Protein AF-A0A957ZYU8-F1 (afdb_monomer)

Solvent-accessible surface area (backbone atoms only — not comparable to full-atom values): 9506 Å² total; per-residue (Å²): 124,65,29,38,37,41,36,37,40,47,82,53,32,32,37,23,37,31,31,29,75,91,75,72,38,79,76,33,68,28,69,35,76,49,78,70,46,58,93,45,97,47,41,31,29,32,58,65,62,59,56,49,55,34,43,54,52,19,44,53,59,26,44,70,78,51,70,60,90,30,54,78,48,76,49,80,46,48,48,65,40,13,41,30,41,16,28,89,84,70,43,74,76,52,61,24,40,30,42,83,13,41,78,13,44,67,41,26,53,52,47,36,74,74,63,33,58,70,57,43,25,73,74,50,76,45,75,74,45,38,16,25,40,70,26,41,52,56,36,35,58,77,76,39,44,74,61,56,73,56,39,65,44,77,44,42,63,48,32,50,56,46,23,75,76,67,77,46,87,66,81,54,74,71,58,71,54,84

Sequence (178 aa):
MTLLLGIDLGTSSVKSVLFDPHQAKIVATAAQEYPIDKPLPDRAEQDPESWWQATVETVRRVIATADRSRVAAISFSGQMHGTLLLDSQGQPLHPAIIWADQRSAETCQTLIETVGAERYAAITGTLPAAGFMGATLVWLAHHQPDLLDRTHKVIFPKDYLRLRLTGHIATDVSDAAG

Structure (mmCIF, N/CA/C/O backbone):
data_AF-A0A957ZYU8-F1
#
_entry.id   AF-A0A957ZYU8-F1
#
loop_
_atom_site.group_PDB
_atom_site.id
_atom_site.type_symbol
_atom_site.label_atom_id
_atom_site.label_alt_id
_atom_site.label_comp_id
_atom_site.label_asym_id
_atom_site.label_entity_id
_atom_site.label_seq_id
_atom_site.pdbx_PDB_ins_code
_atom_site.Cartn_x
_atom_site.Cartn_y
_atom_site.Cartn_z
_atom_site.occupancy
_atom_site.B_iso_or_equiv
_atom_site.auth_seq_id
_atom_site.auth_comp_id
_atom_site.auth_asym_id
_atom_site.auth_atom_id
_atom_site.pdbx_PDB_model_num
ATOM 1 N N . MET A 1 1 ? 17.424 -12.793 -23.185 1.00 79.75 1 MET A N 1
ATOM 2 C CA . MET A 1 1 ? 17.771 -12.961 -21.754 1.00 79.75 1 MET A CA 1
ATOM 3 C C . MET A 1 1 ? 16.704 -12.288 -20.912 1.00 79.75 1 MET A C 1
ATOM 5 O O . MET A 1 1 ? 16.323 -11.175 -21.248 1.00 79.75 1 MET A O 1
ATOM 9 N N . THR A 1 2 ? 16.198 -12.951 -19.882 1.00 95.56 2 THR A N 1
ATOM 10 C CA . THR A 1 2 ? 15.020 -12.521 -19.110 1.00 95.56 2 THR A CA 1
ATOM 11 C C . THR A 1 2 ? 15.319 -11.351 -18.169 1.00 95.56 2 THR A C 1
ATOM 13 O O . THR A 1 2 ? 16.435 -11.246 -17.672 1.00 95.56 2 THR A O 1
ATOM 16 N N . LEU A 1 3 ? 14.337 -10.479 -17.930 1.00 98.25 3 LEU A N 1
ATOM 17 C CA . LEU A 1 3 ? 14.375 -9.380 -16.962 1.00 98.25 3 LEU A CA 1
ATOM 18 C C . LEU A 1 3 ? 13.171 -9.461 -16.013 1.00 98.25 3 LEU A C 1
ATOM 20 O O . LEU A 1 3 ? 12.100 -9.932 -16.400 1.00 98.25 3 LEU A O 1
ATOM 24 N N . LEU A 1 4 ? 13.345 -8.976 -14.786 1.00 98.50 4 LEU A N 1
ATOM 25 C CA . LEU A 1 4 ? 12.311 -8.896 -13.752 1.00 98.50 4 LEU A CA 1
ATOM 26 C C . LEU A 1 4 ? 12.086 -7.431 -13.367 1.00 98.50 4 LEU A C 1
ATOM 28 O O . LEU A 1 4 ? 13.055 -6.693 -13.185 1.00 98.50 4 LEU A O 1
ATOM 32 N N . LEU A 1 5 ? 10.827 -7.017 -13.240 1.00 98.50 5 LEU A N 1
ATOM 33 C CA . LEU A 1 5 ? 10.452 -5.684 -12.770 1.00 98.50 5 LEU A CA 1
ATOM 34 C C . LEU A 1 5 ? 9.994 -5.762 -11.309 1.00 98.50 5 LEU A C 1
ATOM 36 O O . LEU A 1 5 ? 9.040 -6.468 -10.997 1.00 98.50 5 LEU A O 1
ATOM 40 N N . GLY A 1 6 ? 10.659 -5.037 -10.417 1.00 98.44 6 GLY A N 1
ATOM 41 C CA . GLY A 1 6 ? 10.209 -4.820 -9.042 1.00 98.44 6 GLY A CA 1
ATOM 42 C C . GLY A 1 6 ? 9.641 -3.416 -8.879 1.00 98.44 6 GLY A C 1
ATOM 43 O O . GLY A 1 6 ? 10.242 -2.462 -9.375 1.00 98.44 6 GLY A O 1
ATOM 44 N N . ILE A 1 7 ? 8.512 -3.289 -8.189 1.00 98.69 7 ILE A N 1
ATOM 45 C CA . ILE A 1 7 ? 7.877 -2.012 -7.841 1.00 98.69 7 ILE A CA 1
ATOM 46 C C . ILE A 1 7 ? 7.763 -1.948 -6.316 1.00 98.69 7 ILE A C 1
ATOM 48 O O . ILE A 1 7 ? 7.196 -2.853 -5.716 1.00 98.69 7 ILE A O 1
ATOM 52 N N . ASP A 1 8 ? 8.297 -0.901 -5.695 1.00 98.38 8 ASP A N 1
ATOM 53 C CA . ASP A 1 8 ? 8.225 -0.650 -4.253 1.00 98.38 8 ASP A CA 1
ATOM 54 C C . ASP A 1 8 ? 7.419 0.624 -3.984 1.00 98.38 8 ASP A C 1
ATOM 56 O O . ASP A 1 8 ? 7.917 1.729 -4.221 1.00 98.38 8 ASP A O 1
ATOM 60 N N . LEU A 1 9 ? 6.174 0.472 -3.524 1.00 98.31 9 LEU A N 1
ATOM 61 C CA . LEU A 1 9 ? 5.277 1.574 -3.168 1.00 98.31 9 LEU A CA 1
ATOM 62 C C . LEU A 1 9 ? 5.572 2.063 -1.744 1.00 98.31 9 LEU A C 1
ATOM 64 O O . LEU A 1 9 ? 4.919 1.650 -0.789 1.00 98.31 9 LEU A O 1
ATOM 68 N N . GLY A 1 10 ? 6.558 2.940 -1.586 1.00 97.56 10 GLY A N 1
ATOM 69 C CA . GLY A 1 10 ? 6.883 3.537 -0.292 1.00 97.56 10 GLY A CA 1
ATOM 70 C C . GLY A 1 10 ? 5.856 4.573 0.176 1.00 97.56 10 GLY A C 1
ATOM 71 O O . GLY A 1 10 ? 4.926 4.941 -0.538 1.00 97.56 10 GLY A O 1
ATOM 72 N N . THR A 1 11 ? 6.046 5.109 1.380 1.00 97.25 11 THR A N 1
ATOM 73 C CA . THR A 1 11 ? 5.126 6.121 1.926 1.00 97.25 11 THR A CA 1
ATOM 74 C C . THR A 1 11 ? 5.282 7.489 1.246 1.00 97.25 11 THR A C 1
ATOM 76 O O . THR A 1 11 ? 4.295 8.186 1.087 1.00 97.25 11 THR A O 1
ATOM 79 N N . SER A 1 12 ? 6.476 7.892 0.793 1.00 96.31 12 SER A N 1
ATOM 80 C 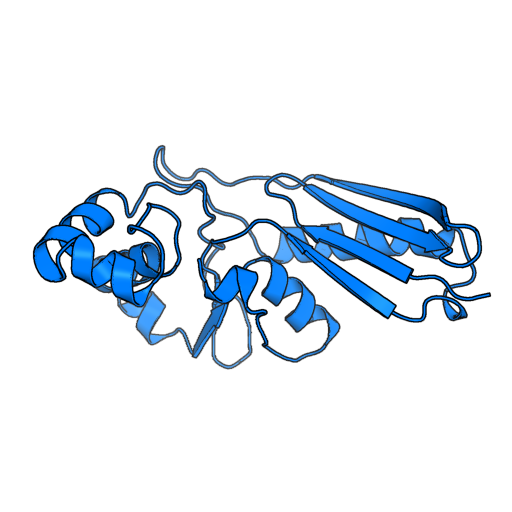CA . SER A 1 12 ? 6.702 9.199 0.129 1.00 96.31 12 SER A CA 1
ATOM 81 C C . SER A 1 12 ? 7.104 9.109 -1.346 1.00 96.31 12 SER A C 1
ATOM 83 O O . SER A 1 12 ? 7.218 10.124 -2.029 1.00 96.31 12 SER A O 1
ATOM 85 N N . SER A 1 13 ? 7.386 7.905 -1.839 1.00 97.88 13 SER A N 1
ATOM 86 C CA . SER A 1 13 ? 7.807 7.677 -3.220 1.00 97.88 13 SER A CA 1
ATOM 87 C C . SER A 1 13 ? 7.598 6.231 -3.631 1.00 97.88 13 SER A C 1
ATOM 89 O O . SER A 1 13 ? 7.685 5.321 -2.803 1.00 97.88 13 SER A O 1
ATOM 91 N N . VAL A 1 14 ? 7.411 6.025 -4.932 1.00 98.62 14 VAL A N 1
ATOM 92 C CA . VAL A 1 14 ? 7.481 4.704 -5.558 1.00 98.62 14 VAL A CA 1
ATOM 93 C C . VAL A 1 14 ? 8.820 4.549 -6.255 1.00 98.62 14 VAL A C 1
ATOM 95 O O . VAL A 1 14 ? 9.332 5.490 -6.870 1.00 98.62 14 VAL A O 1
ATOM 98 N N . LYS A 1 15 ? 9.390 3.349 -6.172 1.00 98.75 15 LYS A N 1
ATOM 99 C CA . LYS A 1 15 ? 10.626 2.986 -6.865 1.00 98.75 15 LYS A CA 1
ATOM 100 C C . LYS A 1 15 ? 10.365 1.798 -7.777 1.00 98.75 15 LYS A C 1
ATOM 102 O O . LYS A 1 15 ? 9.767 0.816 -7.354 1.00 98.75 15 LYS A O 1
ATOM 107 N N . SER A 1 16 ? 10.857 1.871 -9.006 1.00 98.75 16 SER A N 1
ATOM 108 C CA . SER A 1 16 ? 10.856 0.757 -9.954 1.00 98.75 16 SER A CA 1
ATOM 109 C C . SER A 1 16 ? 12.287 0.298 -10.216 1.00 98.75 16 SER A C 1
ATOM 111 O O . SER A 1 16 ? 13.185 1.125 -10.396 1.00 98.75 16 SER A O 1
ATOM 113 N N . VAL A 1 17 ? 12.503 -1.014 -10.259 1.00 98.56 17 VAL A N 1
ATOM 114 C CA . VAL A 1 17 ? 13.803 -1.649 -10.509 1.00 98.56 17 VAL A CA 1
ATOM 115 C C . VAL A 1 17 ? 13.658 -2.672 -11.623 1.00 98.56 17 VAL A C 1
ATOM 117 O O . VAL A 1 17 ? 12.836 -3.579 -11.532 1.00 98.56 17 VAL A O 1
ATOM 120 N N . LEU A 1 18 ? 14.494 -2.559 -12.651 1.00 98.50 18 LEU A N 1
ATOM 121 C CA . LEU A 1 18 ? 14.645 -3.582 -13.678 1.00 98.50 18 LEU A CA 1
ATOM 122 C C . LEU A 1 18 ? 15.894 -4.411 -13.374 1.00 98.50 18 LEU A C 1
ATOM 124 O O . LEU A 1 18 ? 16.999 -3.870 -13.309 1.00 98.50 18 LEU A O 1
ATOM 128 N N . PHE A 1 19 ? 15.726 -5.715 -13.183 1.00 98.44 19 PHE A N 1
ATOM 129 C CA . PHE A 1 19 ? 16.770 -6.625 -12.718 1.00 98.44 19 PHE A CA 1
ATOM 130 C C . PHE A 1 19 ? 17.025 -7.755 -13.722 1.00 98.44 19 PHE A C 1
ATOM 132 O O . PHE A 1 19 ? 1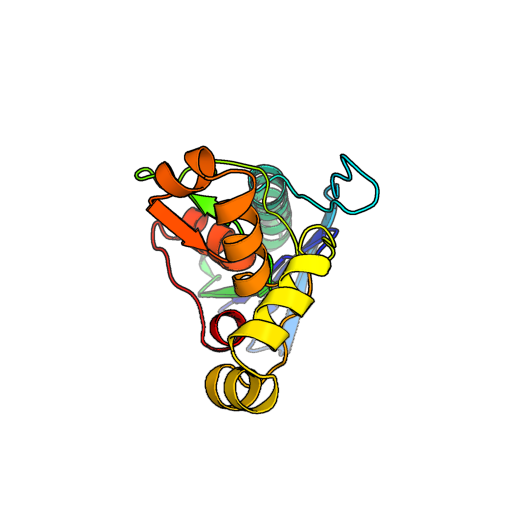6.085 -8.357 -14.242 1.00 98.44 19 PHE A O 1
ATOM 139 N N . ASP A 1 20 ? 18.297 -8.051 -13.987 1.00 97.69 20 ASP A N 1
ATOM 140 C CA . ASP A 1 20 ? 18.743 -9.218 -14.751 1.00 97.69 20 ASP A CA 1
ATOM 141 C C . ASP A 1 20 ? 19.152 -10.333 -13.769 1.00 97.69 20 ASP A C 1
ATOM 143 O O . ASP A 1 20 ? 20.204 -10.222 -13.128 1.00 97.69 20 ASP A O 1
ATOM 147 N N . PRO A 1 21 ? 18.355 -11.411 -13.640 1.00 97.25 21 PRO A N 1
ATOM 148 C CA . PRO A 1 21 ? 18.640 -12.490 -12.701 1.00 97.25 21 PRO A CA 1
ATOM 149 C C . PRO A 1 21 ? 19.790 -13.397 -13.143 1.00 97.25 21 PRO A C 1
ATOM 151 O O . PRO A 1 21 ? 20.394 -14.049 -12.297 1.00 97.25 21 PRO A O 1
ATOM 154 N N . HIS A 1 22 ? 20.130 -13.442 -14.434 1.00 96.31 22 HIS A N 1
ATOM 155 C CA . HIS A 1 22 ? 21.237 -14.269 -14.920 1.00 96.31 22 HIS A CA 1
ATOM 156 C C . HIS A 1 22 ? 22.589 -13.631 -14.607 1.00 96.31 22 HIS A C 1
ATOM 158 O O . HIS A 1 22 ? 23.561 -14.332 -14.342 1.00 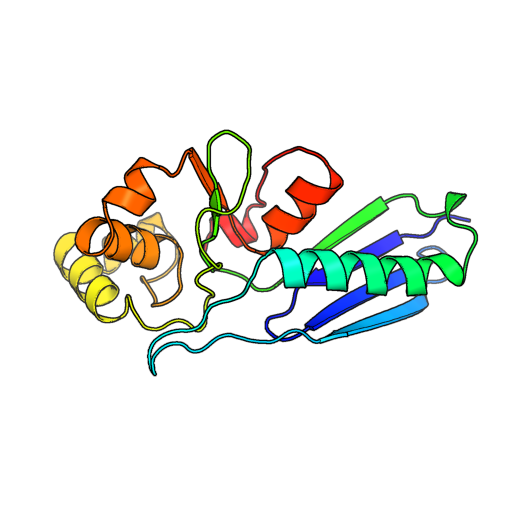96.31 22 HIS A O 1
ATOM 164 N N . GLN A 1 23 ? 22.640 -12.299 -14.634 1.00 96.25 23 GLN A N 1
ATOM 165 C CA . GLN A 1 23 ? 23.829 -11.517 -14.287 1.00 96.25 23 GLN A CA 1
ATOM 166 C C . GLN A 1 23 ? 23.821 -11.025 -12.834 1.00 96.25 23 GLN A C 1
ATOM 168 O O . GLN A 1 23 ? 24.775 -10.373 -12.417 1.00 96.25 23 GLN A O 1
ATOM 173 N N . ALA A 1 24 ? 22.743 -11.291 -12.088 1.00 96.25 24 ALA A N 1
ATOM 174 C CA . ALA A 1 24 ? 22.493 -10.759 -10.750 1.00 96.25 24 ALA A CA 1
ATOM 175 C C . ALA A 1 24 ? 22.696 -9.231 -10.666 1.00 96.25 24 ALA A C 1
ATOM 177 O O . ALA A 1 24 ? 23.332 -8.717 -9.745 1.00 96.25 24 ALA A O 1
ATOM 178 N N . LYS A 1 25 ? 22.182 -8.492 -11.657 1.00 97.12 25 LYS A N 1
ATOM 179 C CA . LYS A 1 25 ? 22.490 -7.069 -11.844 1.00 97.12 25 LYS A CA 1
ATOM 180 C C . LYS A 1 25 ? 21.238 -6.212 -11.983 1.00 97.12 25 LYS A C 1
ATOM 182 O O . LYS A 1 25 ? 20.314 -6.539 -12.721 1.00 97.12 25 LYS A O 1
ATOM 187 N N . ILE A 1 26 ? 21.265 -5.042 -11.349 1.00 98.06 26 ILE A N 1
ATOM 188 C CA . ILE A 1 26 ? 20.306 -3.965 -11.608 1.00 98.06 26 ILE A CA 1
ATOM 189 C C . ILE A 1 26 ? 20.630 -3.322 -12.963 1.00 98.06 26 ILE A C 1
ATOM 191 O O . ILE A 1 26 ? 21.718 -2.778 -13.166 1.00 98.06 26 ILE A O 1
ATOM 195 N N . VAL A 1 27 ? 19.681 -3.400 -13.893 1.00 97.81 27 VAL A N 1
ATOM 196 C CA . VAL A 1 27 ? 19.769 -2.798 -15.229 1.00 97.81 27 VAL A CA 1
ATOM 197 C C . VAL A 1 27 ? 19.420 -1.315 -15.168 1.00 97.81 27 VAL A C 1
ATOM 199 O O . VAL A 1 27 ? 20.133 -0.500 -15.746 1.00 97.81 27 VAL A O 1
ATOM 202 N N . ALA A 1 28 ? 18.344 -0.971 -14.460 1.00 98.44 28 ALA A N 1
ATOM 203 C CA . ALA A 1 28 ? 17.893 0.403 -14.290 1.00 98.44 28 ALA A CA 1
ATOM 204 C C . ALA A 1 28 ? 17.057 0.562 -13.021 1.00 98.44 28 ALA A C 1
ATOM 206 O O . ALA A 1 28 ? 16.406 -0.383 -12.566 1.00 98.44 28 ALA A O 1
ATOM 207 N N . THR A 1 29 ? 17.042 1.781 -12.488 1.00 98.69 29 THR A N 1
ATOM 208 C CA . THR A 1 29 ? 16.158 2.195 -11.400 1.00 98.69 29 THR A CA 1
ATOM 209 C C . THR A 1 29 ? 15.500 3.526 -11.734 1.00 98.69 29 THR A C 1
ATOM 211 O O . THR A 1 29 ? 16.040 4.356 -12.470 1.00 98.69 29 THR A O 1
ATOM 214 N N . ALA A 1 30 ? 14.310 3.734 -11.191 1.00 98.81 30 ALA A N 1
ATOM 215 C CA . ALA A 1 30 ? 13.624 5.012 -11.221 1.00 98.81 30 ALA A CA 1
ATOM 216 C C . ALA A 1 30 ? 12.866 5.203 -9.913 1.00 98.81 30 ALA A C 1
ATOM 218 O O . ALA A 1 30 ? 12.391 4.234 -9.328 1.00 98.81 30 ALA A O 1
ATOM 219 N N . ALA A 1 31 ? 12.738 6.452 -9.486 1.00 98.69 31 ALA A N 1
ATOM 220 C CA . ALA A 1 31 ? 11.930 6.842 -8.344 1.00 98.69 31 ALA A CA 1
ATOM 221 C C . ALA A 1 31 ? 11.113 8.079 -8.709 1.00 98.69 31 ALA A C 1
ATOM 223 O O . ALA A 1 31 ? 11.565 8.884 -9.535 1.00 98.69 31 ALA A O 1
ATOM 224 N N . GLN A 1 32 ? 9.935 8.190 -8.107 1.00 98.69 32 GLN A N 1
ATOM 225 C CA . GLN A 1 32 ? 9.065 9.353 -8.205 1.00 98.69 32 GLN A CA 1
ATOM 226 C C . GLN A 1 32 ? 8.399 9.586 -6.851 1.00 98.69 32 GLN A C 1
ATOM 228 O O . GLN A 1 32 ? 7.835 8.660 -6.265 1.00 98.69 32 GLN A O 1
ATOM 233 N N . GLU A 1 33 ? 8.502 10.816 -6.356 1.00 98.38 33 GLU A N 1
ATOM 234 C CA . GLU A 1 33 ? 7.886 11.248 -5.103 1.00 98.38 33 GLU A CA 1
ATOM 235 C C . GLU A 1 33 ? 6.423 11.649 -5.314 1.00 98.38 33 GLU A C 1
ATOM 237 O O . GLU A 1 33 ? 6.030 12.080 -6.404 1.00 98.38 33 GLU A O 1
ATOM 242 N N . TYR A 1 34 ? 5.639 11.519 -4.248 1.00 97.31 34 TYR A N 1
ATOM 243 C CA . TYR A 1 34 ? 4.259 11.989 -4.145 1.00 97.31 34 TYR A CA 1
ATOM 244 C C . TYR A 1 34 ? 3.970 12.473 -2.718 1.00 97.31 34 TYR A C 1
ATOM 246 O O . TYR A 1 34 ? 4.631 12.036 -1.769 1.00 97.31 34 TYR A O 1
ATOM 254 N N . PRO A 1 35 ? 3.004 13.390 -2.547 1.00 96.00 35 PRO A N 1
ATOM 255 C CA . PRO A 1 35 ? 2.718 13.969 -1.244 1.00 96.00 35 PRO A CA 1
ATOM 256 C C . PRO A 1 35 ? 2.061 12.970 -0.278 1.00 96.00 35 PRO A C 1
ATOM 258 O O . PRO A 1 35 ? 1.515 11.931 -0.658 1.00 96.00 35 PRO A O 1
ATOM 261 N N . ILE A 1 36 ? 2.124 13.323 1.005 1.00 97.81 36 ILE A N 1
ATOM 262 C CA . ILE A 1 36 ? 1.248 12.791 2.049 1.00 97.81 36 ILE A CA 1
ATOM 263 C C . ILE A 1 36 ? 0.381 13.960 2.490 1.00 97.81 36 ILE A C 1
ATOM 265 O O . ILE A 1 36 ? 0.905 14.960 2.995 1.00 97.81 36 ILE A O 1
ATOM 269 N N . ASP A 1 37 ? -0.923 13.824 2.315 1.00 97.88 37 ASP A N 1
ATOM 270 C CA . ASP A 1 37 ? -1.886 14.832 2.715 1.00 97.88 37 ASP A CA 1
ATOM 271 C C . ASP A 1 37 ? -2.132 14.731 4.220 1.00 97.88 37 ASP A C 1
ATOM 273 O O . 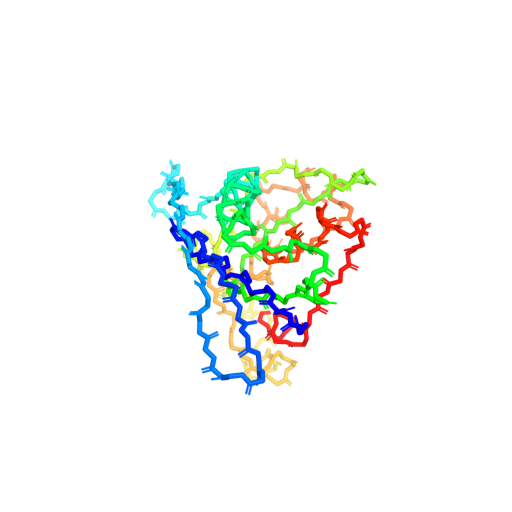ASP A 1 37 ? -2.357 13.654 4.777 1.00 97.88 37 ASP A O 1
ATOM 277 N N . LYS A 1 38 ? -2.063 15.876 4.900 1.00 97.31 38 LYS A N 1
ATOM 278 C CA . LYS A 1 38 ? -2.272 15.988 6.349 1.00 97.31 38 LYS A CA 1
ATOM 279 C C . LYS A 1 38 ? -3.385 16.992 6.633 1.00 97.31 38 LYS A C 1
ATOM 281 O O . LYS A 1 38 ? -3.093 18.120 7.032 1.00 97.31 38 LYS A O 1
ATOM 286 N N . PRO A 1 39 ? -4.655 16.630 6.377 1.00 96.50 39 PRO A N 1
ATOM 287 C CA . PRO A 1 39 ? -5.770 17.565 6.519 1.00 96.50 39 PRO A CA 1
ATOM 288 C C . PRO A 1 39 ? -5.968 18.046 7.965 1.00 96.50 39 PRO A C 1
ATOM 290 O O . PRO A 1 39 ? -6.444 19.159 8.175 1.00 96.50 39 PRO A O 1
ATOM 293 N N . LEU A 1 40 ? -5.575 17.242 8.960 1.00 97.12 40 LEU A N 1
ATOM 294 C CA . LEU A 1 40 ? -5.508 17.607 10.380 1.00 97.12 40 LEU A CA 1
ATOM 295 C C . LEU A 1 40 ? -4.245 16.982 11.015 1.00 97.12 40 LEU A C 1
ATOM 297 O O . LEU A 1 40 ? -3.646 16.093 10.406 1.00 97.12 40 LEU A O 1
ATOM 301 N N . PRO A 1 41 ? -3.828 17.408 12.227 1.00 96.62 41 PRO A N 1
ATOM 302 C CA . PRO A 1 41 ? -2.593 16.928 12.860 1.00 96.62 41 PRO A CA 1
ATOM 303 C C . PRO A 1 41 ? -2.501 15.409 13.065 1.00 96.62 41 PRO A C 1
ATOM 305 O O . PRO A 1 41 ? -1.403 14.860 13.040 1.00 96.62 41 PRO A O 1
ATOM 308 N N . ASP A 1 42 ? -3.637 14.737 13.262 1.00 97.38 42 ASP A N 1
ATOM 309 C CA . ASP A 1 42 ? -3.754 13.288 13.459 1.00 97.38 42 ASP A CA 1
ATOM 310 C C . ASP A 1 42 ? -4.019 12.521 12.151 1.00 97.38 42 ASP A C 1
ATOM 312 O O . ASP A 1 42 ? -4.209 11.307 12.185 1.00 97.38 42 ASP A O 1
ATOM 316 N N . ARG A 1 43 ? -4.045 13.206 10.999 1.00 98.00 43 ARG A N 1
ATOM 317 C CA . ARG A 1 43 ? -4.432 12.626 9.708 1.00 98.00 43 ARG A CA 1
ATOM 318 C C . ARG A 1 43 ? -3.230 12.487 8.791 1.00 98.00 43 ARG A C 1
ATOM 320 O O . ARG A 1 43 ? -2.459 13.430 8.616 1.00 98.00 43 ARG A O 1
ATOM 327 N N . ALA A 1 44 ? -3.113 11.326 8.168 1.00 98.38 44 ALA A N 1
ATOM 328 C CA . ALA A 1 44 ? -2.166 11.056 7.104 1.00 98.38 44 ALA A CA 1
ATOM 329 C C . ALA A 1 44 ? -2.885 10.268 6.008 1.00 98.38 44 ALA A C 1
ATOM 331 O O . ALA A 1 44 ? -3.294 9.122 6.202 1.00 98.38 44 ALA A O 1
ATOM 332 N N . GLU A 1 45 ? -3.046 10.902 4.855 1.00 98.44 45 GLU A N 1
ATOM 333 C CA . GLU A 1 45 ? -3.793 10.366 3.726 1.00 98.44 45 GLU A CA 1
ATOM 334 C C . GLU A 1 45 ? -2.974 10.456 2.442 1.00 98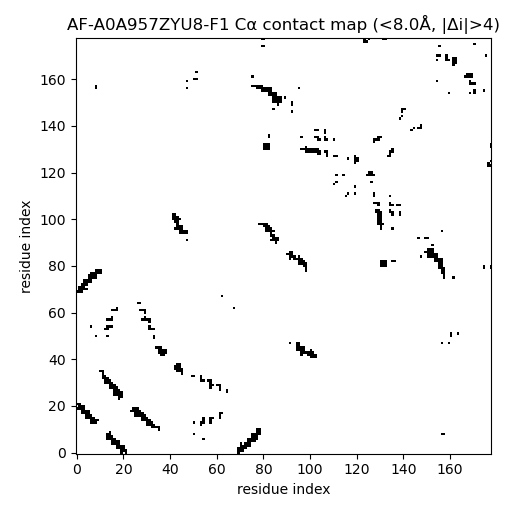.44 45 GLU A C 1
ATOM 336 O O . GLU A 1 45 ? -2.043 11.257 2.331 1.00 98.44 45 GLU A O 1
ATOM 341 N N . GLN A 1 46 ? -3.300 9.615 1.467 1.00 98.25 46 GLN A N 1
ATOM 342 C CA . GLN A 1 46 ? -2.701 9.677 0.138 1.00 98.25 46 GLN A CA 1
ATOM 343 C C . GLN A 1 46 ? -3.741 9.417 -0.938 1.00 98.25 46 GLN A C 1
ATOM 345 O O . GLN A 1 46 ? -4.562 8.508 -0.817 1.00 98.25 46 GLN A O 1
ATOM 350 N N . ASP A 1 47 ? -3.665 10.180 -2.021 1.00 98.06 47 ASP A N 1
ATOM 351 C CA . ASP A 1 47 ? -4.431 9.910 -3.228 1.00 98.06 47 ASP A CA 1
ATOM 352 C C . ASP A 1 47 ? -3.888 8.655 -3.950 1.00 98.06 47 ASP A C 1
ATOM 354 O O . ASP A 1 47 ? -2.737 8.653 -4.407 1.00 98.06 47 ASP A O 1
ATOM 358 N N . PRO A 1 48 ? -4.699 7.592 -4.117 1.00 97.94 48 PRO A N 1
ATOM 359 C CA . PRO A 1 48 ? -4.274 6.398 -4.837 1.00 97.94 48 PRO A CA 1
ATOM 360 C C . PRO A 1 48 ? -3.909 6.658 -6.301 1.00 97.94 48 PRO A C 1
ATOM 362 O O . PRO A 1 48 ? -3.089 5.931 -6.871 1.00 97.94 48 PRO A O 1
ATOM 365 N N . GLU A 1 49 ? -4.485 7.677 -6.943 1.00 97.88 49 GLU A N 1
ATOM 366 C CA . GLU A 1 49 ? -4.130 8.012 -8.324 1.00 97.88 49 GLU A CA 1
ATOM 367 C C . GLU A 1 49 ? -2.703 8.562 -8.424 1.00 97.88 49 GLU A C 1
ATOM 369 O O . GLU A 1 49 ? -1.984 8.221 -9.365 1.00 97.88 49 GLU A O 1
ATOM 374 N N . SER A 1 50 ? -2.238 9.300 -7.414 1.00 98.31 50 SER A N 1
ATOM 375 C CA . SER A 1 50 ? -0.842 9.744 -7.323 1.00 98.31 50 SER A CA 1
ATOM 376 C C . SER A 1 50 ? 0.137 8.562 -7.294 1.00 98.31 50 SER A C 1
ATOM 378 O O . SER A 1 50 ? 1.150 8.580 -8.000 1.00 98.31 50 SER A O 1
ATOM 380 N N . TRP A 1 51 ? -0.190 7.484 -6.570 1.00 98.31 51 TRP A N 1
ATOM 381 C CA . TRP A 1 51 ? 0.597 6.244 -6.593 1.00 98.31 51 TRP A CA 1
ATOM 382 C C . TRP A 1 51 ? 0.644 5.617 -7.984 1.00 98.31 51 TRP A C 1
ATOM 384 O O . TRP A 1 51 ? 1.704 5.184 -8.447 1.00 98.31 51 TRP A O 1
ATOM 394 N N . TRP A 1 52 ? -0.505 5.559 -8.660 1.00 98.31 52 TRP A N 1
ATOM 395 C CA . TRP A 1 52 ? -0.606 4.967 -9.987 1.00 98.31 52 TRP A CA 1
ATOM 396 C C . TRP A 1 52 ? 0.212 5.738 -11.021 1.00 98.31 52 TRP A C 1
ATOM 398 O O . TRP A 1 52 ? 1.025 5.139 -11.728 1.00 98.31 52 TRP A O 1
ATOM 408 N N . GLN A 1 53 ? 0.043 7.058 -11.087 1.00 98.50 53 GLN A N 1
ATOM 409 C CA . GLN A 1 53 ? 0.751 7.899 -12.052 1.00 98.50 53 GLN A CA 1
ATOM 410 C C . GLN A 1 53 ? 2.268 7.830 -11.848 1.00 98.50 53 GLN A C 1
ATOM 412 O O . GLN A 1 53 ? 3.007 7.584 -12.806 1.00 98.50 53 GLN A O 1
ATOM 417 N N . ALA A 1 54 ? 2.729 7.920 -10.598 1.00 98.62 54 ALA A N 1
ATOM 418 C CA . ALA A 1 54 ? 4.142 7.779 -10.259 1.00 98.62 54 ALA A CA 1
ATOM 419 C C . ALA A 1 54 ? 4.689 6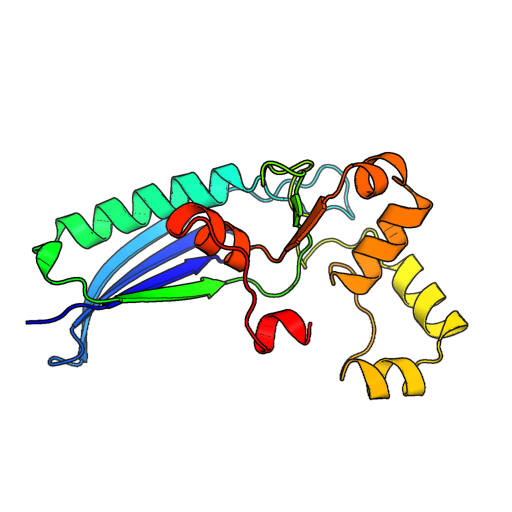.379 -10.613 1.00 98.62 54 ALA A C 1
ATOM 421 O O . ALA A 1 54 ? 5.814 6.234 -11.105 1.00 98.62 54 ALA A O 1
ATOM 422 N N . THR A 1 55 ? 3.885 5.328 -10.424 1.00 98.69 55 THR A N 1
ATOM 423 C CA . THR A 1 55 ? 4.257 3.958 -10.812 1.00 98.69 55 THR A CA 1
ATOM 424 C C . THR A 1 55 ? 4.408 3.853 -12.326 1.00 98.69 55 THR A C 1
ATOM 426 O O . THR A 1 55 ? 5.435 3.383 -12.811 1.00 98.69 55 THR A O 1
ATOM 429 N N . VAL A 1 56 ? 3.430 4.338 -13.094 1.00 98.50 56 VAL A N 1
ATOM 430 C CA . VAL A 1 56 ? 3.484 4.338 -14.564 1.00 98.50 56 VAL A CA 1
ATOM 431 C C . VAL A 1 56 ? 4.715 5.091 -15.067 1.00 98.50 56 VAL A C 1
ATOM 433 O O . VAL A 1 56 ? 5.398 4.607 -15.973 1.00 98.50 56 VAL A O 1
ATOM 436 N N . GLU A 1 57 ? 5.027 6.246 -14.483 1.00 98.62 57 GLU A N 1
ATOM 437 C CA . GLU A 1 57 ? 6.204 7.032 -14.848 1.00 98.62 57 GLU A CA 1
ATOM 438 C C . GLU A 1 57 ? 7.511 6.271 -14.586 1.00 98.62 57 GLU A C 1
ATOM 440 O O . GLU A 1 57 ? 8.339 6.114 -15.492 1.00 98.62 57 GLU A O 1
ATOM 445 N N . THR A 1 58 ? 7.698 5.761 -13.367 1.00 98.75 58 THR A N 1
ATOM 446 C CA . THR A 1 58 ? 8.932 5.054 -12.994 1.00 98.75 58 THR A CA 1
ATOM 447 C C . THR A 1 58 ? 9.109 3.761 -13.785 1.00 98.75 58 THR A C 1
ATOM 449 O O . THR A 1 58 ? 10.216 3.483 -14.252 1.00 98.75 58 THR A O 1
ATOM 452 N N . VAL A 1 59 ? 8.027 3.015 -14.029 1.00 98.50 59 VAL A N 1
ATOM 453 C CA . VAL A 1 59 ? 8.044 1.814 -14.873 1.00 98.50 59 VAL A CA 1
ATOM 454 C C . VAL A 1 59 ? 8.437 2.168 -16.305 1.00 98.50 59 VAL A C 1
ATOM 456 O O . VAL A 1 59 ? 9.338 1.537 -16.854 1.00 98.50 59 VAL A O 1
ATOM 459 N N . ARG A 1 60 ? 7.833 3.204 -16.908 1.00 98.19 60 ARG A N 1
ATOM 460 C CA . ARG A 1 60 ? 8.185 3.659 -18.268 1.00 98.19 60 ARG A CA 1
ATOM 461 C C . ARG A 1 60 ? 9.662 4.022 -18.385 1.00 98.19 60 ARG A C 1
ATOM 463 O O . ARG A 1 60 ? 10.299 3.639 -19.364 1.00 98.19 60 ARG A O 1
ATOM 470 N N . ARG A 1 61 ? 10.213 4.714 -17.384 1.00 98.62 61 ARG A N 1
ATOM 471 C CA . ARG A 1 61 ? 11.633 5.089 -17.346 1.00 98.62 61 ARG A CA 1
ATOM 472 C C . ARG A 1 61 ? 12.556 3.874 -17.330 1.00 98.62 61 ARG A C 1
ATOM 474 O O . ARG A 1 61 ? 13.510 3.854 -18.100 1.00 98.62 61 ARG A O 1
ATOM 481 N N . VAL A 1 62 ? 12.284 2.863 -16.500 1.00 98.44 62 VAL A N 1
ATOM 482 C CA . VAL A 1 62 ? 13.169 1.685 -16.422 1.00 98.44 62 VAL A CA 1
ATOM 483 C C . VAL A 1 62 ? 13.025 0.762 -17.627 1.00 98.44 62 VAL A C 1
ATOM 485 O O . VAL A 1 62 ? 14.028 0.265 -18.123 1.00 98.44 62 VAL A O 1
ATOM 488 N N . ILE A 1 63 ? 11.817 0.552 -18.160 1.00 97.06 63 ILE A N 1
ATOM 489 C CA . ILE A 1 63 ? 11.648 -0.337 -19.322 1.00 97.06 63 ILE A CA 1
ATOM 490 C C . ILE A 1 63 ? 12.177 0.287 -20.617 1.00 97.06 63 ILE A C 1
ATOM 492 O O . ILE A 1 63 ? 12.482 -0.449 -21.546 1.00 97.06 63 ILE A O 1
ATOM 496 N N . ALA A 1 64 ? 12.318 1.615 -20.691 1.00 97.38 64 ALA A N 1
ATOM 497 C CA . ALA A 1 64 ? 12.921 2.289 -21.842 1.00 97.38 64 ALA A CA 1
ATOM 498 C C . ALA A 1 64 ? 14.426 1.998 -21.989 1.00 97.38 64 ALA A C 1
ATOM 500 O O . ALA A 1 64 ? 14.986 2.215 -23.062 1.00 97.38 64 ALA A O 1
ATOM 501 N N . THR A 1 65 ? 15.090 1.488 -20.944 1.00 96.44 65 THR A N 1
ATOM 502 C CA . THR A 1 65 ? 16.527 1.167 -20.978 1.00 96.44 65 THR A CA 1
ATOM 503 C C . THR A 1 65 ? 16.825 -0.240 -21.506 1.00 96.44 65 THR A C 1
ATOM 505 O O . THR A 1 65 ? 17.987 -0.645 -21.538 1.00 96.44 65 THR A O 1
ATOM 5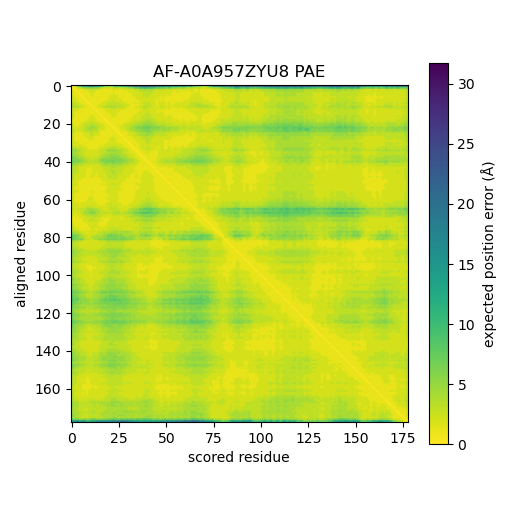08 N N . ALA A 1 66 ? 15.804 -1.026 -21.863 1.00 95.19 66 ALA A N 1
ATOM 509 C CA . ALA A 1 66 ? 15.952 -2.396 -22.341 1.00 95.19 66 ALA A CA 1
ATOM 510 C C . ALA A 1 66 ? 14.841 -2.775 -23.334 1.00 95.19 66 ALA A C 1
ATOM 512 O O . ALA A 1 66 ? 13.839 -2.084 -23.484 1.00 95.19 66 ALA A O 1
ATOM 513 N N . ASP A 1 67 ? 14.989 -3.916 -24.006 1.00 95.00 67 ASP A N 1
ATOM 514 C CA . ASP A 1 67 ? 13.878 -4.488 -24.764 1.00 95.00 67 ASP A CA 1
ATOM 515 C C . ASP A 1 67 ? 12.802 -5.012 -23.798 1.00 95.00 67 ASP A C 1
ATOM 517 O O . ASP A 1 67 ? 12.996 -6.022 -23.115 1.00 95.00 67 ASP A O 1
ATOM 521 N N . ARG A 1 68 ? 11.657 -4.321 -23.759 1.00 93.62 68 ARG A N 1
ATOM 522 C CA . ARG A 1 68 ? 10.498 -4.656 -22.916 1.00 93.62 68 ARG A CA 1
ATOM 523 C C . ARG A 1 68 ? 9.964 -6.076 -23.112 1.00 93.62 68 ARG A C 1
ATOM 525 O O . ARG A 1 68 ? 9.375 -6.608 -22.178 1.00 93.62 68 ARG A O 1
ATOM 532 N N . SER A 1 69 ? 10.182 -6.705 -24.273 1.00 95.56 69 SER A N 1
ATOM 533 C CA . SER A 1 69 ? 9.754 -8.094 -24.519 1.00 95.56 69 SER A CA 1
ATOM 534 C C . SER A 1 69 ? 10.465 -9.102 -23.607 1.00 95.56 69 SER A C 1
ATOM 536 O O . SER A 1 69 ? 10.008 -10.228 -23.428 1.00 95.56 69 SER A O 1
ATOM 538 N N . ARG A 1 70 ? 11.577 -8.682 -22.993 1.00 96.69 70 ARG A N 1
ATOM 539 C CA . ARG A 1 70 ? 12.372 -9.479 -22.059 1.00 96.69 70 ARG A CA 1
ATOM 540 C C . ARG A 1 70 ? 11.829 -9.464 -20.630 1.00 96.69 70 ARG A C 1
ATOM 542 O O . ARG A 1 70 ? 12.308 -10.262 -19.827 1.00 96.69 70 ARG A O 1
ATOM 549 N N . VAL A 1 71 ? 10.901 -8.565 -20.286 1.00 97.81 71 VAL A N 1
ATOM 550 C CA . VAL A 1 71 ? 10.322 -8.489 -18.935 1.00 97.81 71 VAL A CA 1
ATOM 551 C C . VAL A 1 71 ? 9.361 -9.659 -18.749 1.00 97.81 71 VAL A C 1
ATOM 553 O O . VAL A 1 71 ? 8.267 -9.655 -19.303 1.00 97.81 71 VAL A O 1
ATOM 556 N N . ALA A 1 72 ? 9.774 -10.670 -17.985 1.00 98.00 72 ALA A N 1
ATOM 557 C CA . ALA A 1 72 ? 8.981 -11.889 -17.804 1.00 98.00 72 ALA A CA 1
ATOM 558 C C . ALA A 1 72 ? 8.028 -11.832 -16.608 1.00 98.00 72 ALA A C 1
ATOM 560 O O . ALA A 1 72 ? 7.054 -12.578 -16.575 1.00 98.00 72 ALA A O 1
ATOM 561 N N . ALA A 1 73 ? 8.309 -10.985 -15.617 1.00 97.50 73 ALA A N 1
ATOM 562 C CA . ALA A 1 73 ? 7.478 -10.869 -14.427 1.00 97.50 73 ALA A CA 1
ATOM 563 C C . ALA A 1 73 ? 7.563 -9.474 -13.806 1.00 97.50 73 ALA A C 1
ATOM 565 O O . ALA A 1 73 ? 8.563 -8.764 -13.957 1.00 97.50 73 ALA A O 1
ATOM 566 N N . ILE A 1 74 ? 6.504 -9.135 -13.073 1.00 97.25 74 ILE A N 1
ATOM 567 C CA . ILE A 1 74 ? 6.395 -7.945 -12.235 1.00 97.25 74 ILE A CA 1
ATOM 568 C C . ILE A 1 74 ? 6.136 -8.421 -10.805 1.00 97.25 74 ILE A C 1
ATOM 570 O O . ILE A 1 74 ? 5.280 -9.280 -10.594 1.00 97.25 74 ILE A O 1
ATOM 574 N N . SER A 1 75 ? 6.866 -7.872 -9.840 1.00 96.88 75 SER A N 1
ATOM 575 C CA . SER A 1 75 ? 6.654 -8.099 -8.411 1.00 96.88 75 SER A CA 1
ATOM 576 C C . SER A 1 75 ? 6.449 -6.774 -7.685 1.00 96.88 75 SER A C 1
ATOM 578 O O . SER A 1 75 ? 6.912 -5.727 -8.145 1.00 96.88 75 SER A O 1
ATOM 580 N N . PHE A 1 76 ? 5.778 -6.837 -6.539 1.00 95.88 76 PHE A N 1
ATOM 581 C CA . PHE A 1 76 ? 5.434 -5.678 -5.728 1.00 95.88 76 PHE A CA 1
ATOM 582 C C . PHE A 1 76 ? 5.977 -5.818 -4.309 1.00 95.88 76 PHE A C 1
ATOM 584 O O . PHE A 1 76 ? 5.941 -6.891 -3.714 1.00 95.88 76 PHE A O 1
ATOM 591 N N . SER A 1 77 ? 6.419 -4.689 -3.782 1.00 96.62 77 SER A N 1
ATOM 592 C CA . SER A 1 77 ? 6.643 -4.374 -2.378 1.00 96.62 77 SER A CA 1
ATOM 593 C C . SER A 1 77 ? 5.900 -3.068 -2.100 1.00 96.62 77 SER A C 1
ATOM 595 O O . SER A 1 77 ? 5.582 -2.314 -3.026 1.00 96.62 77 SER A O 1
ATOM 597 N N . GLY A 1 78 ? 5.597 -2.780 -0.845 1.00 94.94 78 GLY A N 1
ATOM 598 C CA . GLY A 1 78 ? 5.034 -1.489 -0.501 1.00 94.94 78 GLY A CA 1
ATOM 599 C C . GLY A 1 78 ? 4.941 -1.267 0.991 1.00 94.94 78 GLY A C 1
ATOM 600 O O . GLY A 1 78 ? 5.238 -2.148 1.794 1.00 94.94 78 GLY A O 1
ATOM 601 N N . GLN A 1 79 ? 4.522 -0.059 1.341 1.00 94.25 79 GLN A N 1
ATOM 602 C CA . GLN A 1 79 ? 4.120 0.278 2.692 1.00 94.25 79 GLN A CA 1
ATOM 603 C C . GLN A 1 79 ? 3.032 -0.692 3.165 1.00 94.25 79 GLN A C 1
ATOM 605 O O . GLN A 1 79 ? 2.041 -0.908 2.464 1.00 94.25 79 GLN A O 1
ATOM 610 N N . MET A 1 80 ? 3.259 -1.267 4.344 1.00 90.38 80 MET A N 1
ATOM 611 C CA . MET A 1 80 ? 2.293 -2.118 5.029 1.00 90.38 80 MET A CA 1
ATOM 612 C C . MET A 1 80 ? 1.228 -1.266 5.718 1.00 90.38 80 MET A C 1
ATOM 614 O O . MET A 1 80 ? 1.450 -0.087 6.015 1.00 90.38 80 MET A O 1
ATOM 618 N N . HIS A 1 81 ? 0.095 -1.899 6.014 1.00 92.00 81 HIS A N 1
ATOM 619 C CA . HIS A 1 81 ? -1.100 -1.264 6.568 1.00 92.00 81 HIS A CA 1
ATOM 620 C C . HIS A 1 81 ? -1.648 -0.140 5.674 1.00 92.00 81 HIS A C 1
ATOM 622 O O . HIS A 1 81 ? -1.288 0.020 4.507 1.00 92.00 81 HIS A O 1
ATOM 628 N N . GLY A 1 82 ? -2.581 0.627 6.224 1.00 93.31 82 GLY A N 1
ATOM 629 C CA . GLY A 1 82 ? -3.385 1.572 5.477 1.00 93.31 82 GLY A CA 1
ATOM 630 C C . GLY A 1 82 ? -4.656 0.947 4.907 1.00 93.31 82 GLY A C 1
ATOM 631 O O . GLY A 1 82 ? -4.775 -0.262 4.714 1.00 93.31 82 GLY A O 1
ATOM 632 N N . THR A 1 83 ? -5.638 1.808 4.676 1.00 97.69 83 THR A N 1
ATOM 633 C CA . THR A 1 83 ? -7.010 1.439 4.342 1.00 97.69 83 THR A CA 1
ATOM 634 C C . THR A 1 83 ? -7.445 2.209 3.109 1.00 97.69 83 THR A C 1
ATOM 636 O O . THR A 1 83 ? -7.567 3.435 3.151 1.00 97.69 83 THR A O 1
ATOM 639 N N . LEU A 1 84 ? -7.708 1.488 2.020 1.00 98.38 84 LEU A N 1
ATOM 640 C CA . LEU A 1 84 ? -8.338 2.036 0.827 1.00 98.38 84 LEU A CA 1
ATOM 641 C C . LEU A 1 84 ? -9.722 1.417 0.633 1.00 98.38 84 LEU A C 1
ATOM 643 O O . LEU A 1 84 ? -9.862 0.200 0.510 1.00 98.38 84 LEU A O 1
ATOM 647 N N . LEU A 1 85 ? -10.736 2.278 0.588 1.00 98.56 85 LEU A N 1
ATOM 648 C CA . LEU A 1 85 ? -12.132 1.908 0.389 1.00 98.56 85 LEU A CA 1
ATOM 649 C C . LEU A 1 85 ? -12.484 2.022 -1.093 1.00 98.56 85 LEU A C 1
ATOM 651 O O . LEU A 1 85 ? -12.302 3.085 -1.693 1.00 98.56 85 LEU A O 1
ATOM 655 N N . LEU A 1 86 ? -12.997 0.941 -1.671 1.00 98.62 86 LEU A N 1
ATOM 656 C CA . LEU A 1 86 ? -13.404 0.877 -3.070 1.00 98.62 86 LEU A CA 1
ATOM 657 C C . LEU A 1 86 ? -14.908 0.670 -3.201 1.00 98.62 86 LEU A C 1
ATOM 659 O O . LEU A 1 86 ? -15.509 -0.097 -2.444 1.00 98.62 86 LEU A O 1
ATOM 663 N N . ASP A 1 87 ? -15.498 1.287 -4.218 1.00 98.06 87 ASP A N 1
ATOM 664 C CA . ASP A 1 87 ? -16.870 1.015 -4.633 1.00 98.06 87 ASP A CA 1
ATOM 665 C C . ASP A 1 87 ? -16.996 -0.289 -5.449 1.00 98.06 87 ASP A C 1
ATOM 667 O O . ASP A 1 87 ? -16.032 -1.024 -5.683 1.00 98.06 87 ASP A O 1
ATOM 671 N N . SER A 1 88 ? -18.218 -0.593 -5.898 1.00 96.81 88 SER A N 1
ATOM 672 C CA . SER A 1 88 ? -18.505 -1.784 -6.719 1.00 96.81 88 SER A CA 1
ATOM 673 C C . SER A 1 88 ? -17.813 -1.799 -8.090 1.00 96.81 88 SER A C 1
ATOM 675 O O . SER A 1 88 ? -17.719 -2.858 -8.707 1.00 96.81 88 SER A O 1
ATOM 677 N N . GLN A 1 89 ? -17.321 -0.651 -8.561 1.00 95.62 89 GLN A N 1
ATOM 678 C CA . GLN A 1 89 ? -16.578 -0.487 -9.813 1.00 95.62 89 GLN A CA 1
ATOM 679 C C . GLN A 1 89 ? -15.057 -0.465 -9.583 1.00 95.62 89 GLN A C 1
ATOM 681 O O . GLN A 1 89 ? -14.286 -0.186 -10.506 1.00 95.62 89 GLN A O 1
ATOM 686 N N . GLY A 1 90 ? -14.608 -0.746 -8.354 1.00 95.25 90 GLY A N 1
ATOM 687 C CA . GLY A 1 90 ? -13.199 -0.725 -7.978 1.00 95.25 90 GLY A CA 1
ATOM 688 C C . GLY A 1 90 ? -12.596 0.680 -7.926 1.00 95.25 90 GLY A C 1
ATOM 689 O O . GLY A 1 90 ? -11.372 0.801 -7.979 1.00 95.25 90 GLY A O 1
ATOM 690 N N . GLN A 1 91 ? -13.419 1.729 -7.849 1.00 97.25 91 GLN A N 1
ATOM 691 C CA . GLN A 1 91 ? -12.950 3.109 -7.745 1.00 97.25 91 GLN A CA 1
ATOM 692 C C . GLN A 1 91 ? -12.757 3.513 -6.277 1.00 97.25 91 GLN A C 1
ATOM 694 O O . GLN A 1 91 ? -13.619 3.202 -5.448 1.00 97.25 91 GLN A O 1
ATOM 699 N N . PRO A 1 92 ? -11.659 4.218 -5.940 1.00 98.25 92 PRO A N 1
ATOM 700 C CA . PRO A 1 92 ? -11.476 4.828 -4.627 1.00 98.25 92 PRO A CA 1
ATOM 701 C C . PRO A 1 92 ? -12.648 5.730 -4.230 1.00 98.25 92 PRO A C 1
ATOM 703 O O . PRO A 1 92 ? -13.014 6.648 -4.960 1.00 98.25 92 PRO A O 1
ATOM 706 N N . LEU A 1 93 ? -13.212 5.491 -3.046 1.00 98.31 93 LEU A N 1
ATOM 707 C CA . LEU A 1 93 ? -14.274 6.322 -2.465 1.00 98.31 93 LEU A CA 1
ATOM 708 C C . LEU A 1 93 ? -13.733 7.509 -1.657 1.00 98.31 93 LEU A C 1
ATOM 710 O O . LEU A 1 93 ? -14.464 8.463 -1.394 1.00 98.31 93 LEU A O 1
ATOM 714 N N . HIS A 1 94 ? -12.476 7.417 -1.232 1.00 97.62 94 HIS A N 1
ATOM 715 C CA . HIS A 1 94 ? -11.795 8.350 -0.343 1.00 97.62 94 HIS A CA 1
ATOM 716 C C . HIS A 1 94 ? -10.274 8.213 -0.548 1.00 97.62 94 HIS A C 1
ATOM 718 O O . HIS A 1 94 ? -9.833 7.119 -0.928 1.00 97.62 94 HIS A O 1
ATOM 724 N N . PRO A 1 95 ? -9.460 9.256 -0.276 1.00 98.25 95 PRO A N 1
ATOM 725 C CA . PRO A 1 95 ? -8.020 9.090 -0.090 1.00 98.25 95 PRO A CA 1
ATOM 726 C C . PRO A 1 95 ? -7.695 7.908 0.831 1.00 98.25 95 PRO A C 1
ATOM 728 O O . PRO A 1 95 ? -8.404 7.648 1.807 1.00 98.25 95 PRO A O 1
ATOM 731 N N . ALA A 1 96 ? -6.627 7.176 0.538 1.00 98.25 96 ALA A N 1
ATOM 732 C CA . ALA A 1 96 ? -6.210 6.084 1.399 1.00 98.25 96 ALA A CA 1
ATOM 733 C C . ALA A 1 96 ? -5.753 6.635 2.752 1.00 98.25 96 ALA A C 1
ATOM 735 O O . ALA A 1 96 ? -4.901 7.520 2.803 1.00 98.25 96 ALA A O 1
ATOM 736 N N . ILE A 1 97 ? -6.288 6.086 3.839 1.00 98.50 97 ILE A N 1
ATOM 737 C CA . ILE A 1 97 ? -5.846 6.393 5.203 1.00 98.50 97 ILE A CA 1
ATOM 738 C C . ILE A 1 97 ? -4.615 5.527 5.456 1.00 98.50 97 ILE A C 1
ATOM 740 O O . ILE A 1 97 ? -4.753 4.308 5.509 1.00 98.50 97 ILE A O 1
ATOM 744 N N . ILE A 1 98 ? -3.417 6.108 5.535 1.00 97.88 98 ILE A N 1
ATOM 745 C CA . ILE A 1 98 ? -2.166 5.329 5.580 1.00 97.88 98 ILE A CA 1
ATOM 746 C C . ILE A 1 98 ? -1.735 4.988 7.010 1.00 97.88 98 ILE A C 1
ATOM 748 O O . ILE A 1 98 ? -2.247 5.537 7.978 1.00 97.88 98 ILE A O 1
ATOM 752 N N . TRP A 1 99 ? -0.744 4.103 7.147 1.00 96.56 99 TRP A N 1
ATOM 753 C CA . TRP A 1 99 ? -0.259 3.593 8.438 1.00 96.56 99 TRP A CA 1
ATOM 754 C C . TRP A 1 99 ? 0.182 4.677 9.438 1.00 96.56 99 TRP A C 1
ATOM 756 O O . TRP A 1 99 ? 0.152 4.458 10.643 1.00 96.56 99 TRP A O 1
ATOM 766 N N . ALA A 1 100 ? 0.605 5.846 8.946 1.00 97.50 100 ALA A N 1
ATOM 767 C CA . ALA A 1 100 ? 1.034 6.963 9.783 1.00 97.50 100 ALA A CA 1
ATOM 768 C C . ALA A 1 100 ? -0.141 7.719 10.437 1.00 97.50 100 ALA A C 1
ATOM 770 O O . ALA A 1 100 ? 0.083 8.565 11.304 1.00 97.50 100 ALA A O 1
ATOM 771 N N . ASP A 1 101 ? -1.378 7.443 10.022 1.00 98.50 101 ASP A N 1
ATOM 772 C CA . ASP A 1 101 ? -2.580 8.106 10.511 1.00 98.50 101 ASP A CA 1
ATOM 773 C C . ASP A 1 101 ? -2.887 7.735 11.968 1.00 98.50 101 ASP A C 1
ATOM 775 O O . ASP A 1 101 ? -2.819 6.571 12.360 1.00 98.50 101 ASP A O 1
ATOM 779 N N . GLN A 1 102 ? -3.233 8.730 12.782 1.00 98.31 102 GLN A N 1
ATOM 780 C CA . GLN A 1 102 ? -3.465 8.573 14.217 1.00 98.31 102 GLN A CA 1
ATOM 781 C C . GLN A 1 102 ? -4.940 8.719 14.612 1.00 98.31 102 GLN A C 1
ATOM 783 O O . GLN A 1 102 ? -5.260 8.624 15.798 1.00 98.31 102 GLN A O 1
ATOM 788 N N . ARG A 1 103 ? -5.866 8.883 13.655 1.00 97.88 103 ARG A N 1
ATOM 789 C CA . ARG A 1 103 ? -7.287 9.140 13.953 1.00 97.88 103 ARG A CA 1
ATOM 790 C C . ARG A 1 103 ? -7.953 8.067 14.797 1.00 97.88 103 ARG A C 1
ATOM 792 O O . ARG A 1 103 ? -8.895 8.350 15.527 1.00 97.88 103 ARG A O 1
ATOM 799 N N . SER A 1 104 ? -7.485 6.829 14.662 1.00 97.94 104 SER A N 1
ATOM 800 C CA . SER A 1 104 ? -8.041 5.661 15.338 1.00 97.94 104 SER A CA 1
ATOM 801 C C . SER A 1 104 ? -7.315 5.319 16.642 1.00 97.94 104 SER A C 1
ATOM 803 O O . SER A 1 104 ? -7.507 4.223 17.160 1.00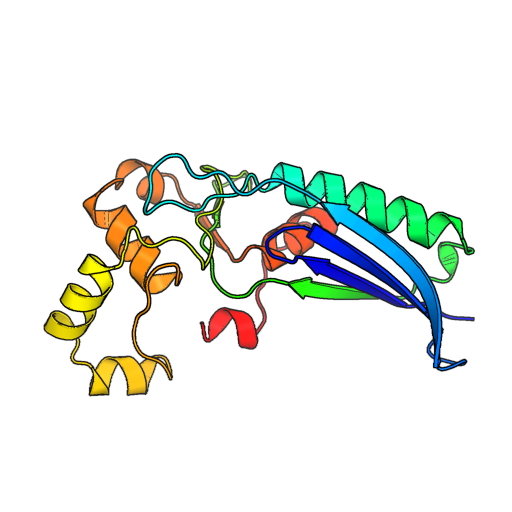 97.94 104 SER A O 1
ATOM 805 N N . ALA A 1 105 ? -6.487 6.220 17.186 1.00 97.75 105 ALA A N 1
ATOM 806 C CA . ALA A 1 105 ? -5.747 5.973 18.424 1.00 97.75 105 ALA A CA 1
ATOM 807 C C . ALA A 1 105 ? -6.673 5.646 19.610 1.00 97.75 105 ALA A C 1
ATOM 809 O O . ALA A 1 105 ? -6.453 4.656 20.304 1.00 97.75 105 ALA A O 1
ATOM 810 N N . GLU A 1 106 ? -7.753 6.409 19.798 1.00 97.56 106 GLU A N 1
ATOM 811 C CA . GLU A 1 106 ? -8.747 6.123 20.845 1.00 97.56 106 GLU A CA 1
ATOM 812 C C . GLU A 1 106 ? -9.505 4.817 20.569 1.00 97.56 106 GLU A C 1
ATOM 814 O O . GLU A 1 106 ? -9.771 4.036 21.481 1.00 97.56 106 GLU A O 1
ATOM 819 N N . THR A 1 107 ? -9.776 4.516 19.294 1.00 97.88 107 THR A N 1
ATOM 820 C CA . THR A 1 107 ? -10.419 3.260 18.883 1.00 97.88 107 THR A CA 1
ATOM 821 C C . THR A 1 107 ? -9.587 2.036 19.260 1.00 97.88 107 THR A C 1
ATOM 823 O O . THR A 1 107 ? -10.156 1.010 19.630 1.00 97.88 107 THR A O 1
ATOM 826 N N . CYS A 1 108 ? -8.254 2.126 19.224 1.00 97.50 108 CYS A N 1
ATOM 827 C CA . CYS A 1 108 ? -7.382 1.044 19.687 1.00 97.50 108 CYS A CA 1
ATOM 828 C C . CYS A 1 108 ? -7.618 0.722 21.166 1.00 97.50 108 CYS A C 1
ATOM 830 O O . CYS A 1 108 ? -7.708 -0.452 21.525 1.00 97.50 108 CYS A O 1
ATOM 832 N N . GLN A 1 109 ? -7.775 1.745 22.010 1.00 96.50 109 GLN A N 1
ATOM 833 C CA . GLN A 1 109 ? -8.065 1.556 23.430 1.00 96.50 109 GLN A CA 1
ATOM 834 C C . GLN A 1 109 ? -9.428 0.881 23.627 1.00 96.50 109 GLN A C 1
ATOM 836 O O . GLN A 1 109 ? -9.521 -0.127 24.325 1.00 96.50 109 GLN A O 1
ATOM 841 N N . THR A 1 110 ? -10.465 1.356 22.932 1.00 95.31 110 THR A N 1
ATOM 842 C CA . THR A 1 110 ? -11.803 0.743 22.978 1.00 95.31 110 THR A CA 1
ATOM 843 C C . THR A 1 110 ? -11.792 -0.716 22.511 1.00 95.31 110 THR A C 1
ATOM 845 O O . THR A 1 110 ? -12.461 -1.564 23.104 1.00 95.31 110 THR A O 1
ATOM 848 N N . LEU A 1 111 ? -11.016 -1.042 21.472 1.00 95.88 111 LEU A N 1
ATOM 849 C CA . LEU A 1 111 ? -10.855 -2.416 20.989 1.00 95.88 111 LEU A CA 1
ATOM 850 C C . LEU A 1 111 ? -10.231 -3.323 22.049 1.00 95.88 111 LEU A C 1
ATOM 852 O O . LEU A 1 111 ? -10.715 -4.435 22.263 1.00 95.88 111 LEU A O 1
ATOM 856 N N . ILE A 1 112 ? -9.195 -2.844 22.738 1.00 97.31 112 ILE A N 1
ATOM 857 C CA . ILE A 1 112 ? -8.561 -3.577 23.837 1.00 97.31 112 ILE A CA 1
ATOM 858 C C . ILE A 1 112 ? -9.527 -3.786 25.000 1.00 97.31 112 ILE A C 1
ATOM 860 O O . ILE A 1 112 ? -9.606 -4.897 25.519 1.00 97.31 112 ILE A O 1
ATOM 864 N N . GLU A 1 113 ? -10.282 -2.763 25.389 1.00 96.56 113 GLU A N 1
ATOM 865 C CA . GLU A 1 113 ? -11.267 -2.854 26.474 1.00 96.56 113 GLU A CA 1
ATOM 866 C C . GLU A 1 113 ? -12.411 -3.820 26.141 1.00 96.56 113 GLU A C 1
ATOM 868 O O . GLU A 1 113 ? -12.884 -4.549 27.011 1.00 96.56 113 GLU A O 1
ATOM 873 N N . THR A 1 114 ? -12.825 -3.865 24.874 1.00 95.44 114 THR A N 1
ATOM 874 C CA . THR A 1 114 ? -13.953 -4.689 24.418 1.00 95.44 114 THR A CA 1
ATOM 875 C C . THR A 1 114 ? -13.557 -6.148 24.189 1.00 95.44 114 THR A C 1
ATOM 877 O O . THR A 1 114 ? -14.291 -7.063 24.562 1.00 95.44 114 THR A O 1
ATOM 880 N N . VAL A 1 115 ? -12.414 -6.389 23.540 1.00 96.25 115 VAL A N 1
ATOM 881 C CA . VAL A 1 115 ? -11.979 -7.736 23.123 1.00 96.25 115 VAL A CA 1
ATOM 882 C C . VAL A 1 115 ? -11.052 -8.383 24.155 1.00 96.25 115 VAL A C 1
ATOM 884 O O . VAL A 1 115 ? -11.057 -9.607 24.302 1.00 96.25 115 VAL A O 1
ATOM 887 N N . GLY A 1 116 ? -10.274 -7.574 24.875 1.00 97.38 116 GLY A N 1
ATOM 888 C CA . GLY A 1 116 ? -9.162 -8.002 25.719 1.00 97.38 116 GLY A CA 1
ATOM 889 C C . GLY A 1 116 ? -7.857 -8.132 24.927 1.00 97.38 116 GLY A C 1
ATOM 890 O O . GLY A 1 116 ? -7.822 -8.755 23.865 1.00 97.38 116 GLY A O 1
ATOM 891 N N . ALA A 1 117 ? -6.763 -7.582 25.464 1.00 96.62 117 ALA A N 1
ATOM 892 C CA . ALA A 1 117 ? -5.459 -7.545 24.792 1.00 96.62 117 ALA A CA 1
ATOM 893 C C . ALA A 1 117 ? -4.915 -8.932 24.420 1.00 96.62 117 ALA A C 1
ATOM 895 O O . ALA A 1 117 ? -4.501 -9.147 23.282 1.00 96.62 117 ALA A O 1
ATOM 896 N N . GLU A 1 118 ? -4.962 -9.886 25.354 1.00 97.69 118 GLU A N 1
ATOM 897 C CA . GLU A 1 118 ? -4.478 -11.254 25.127 1.00 97.69 118 GLU A CA 1
ATOM 898 C C . GLU A 1 118 ? -5.270 -11.957 24.026 1.00 97.69 118 GLU A C 1
ATOM 900 O O . GLU A 1 118 ? -4.695 -12.584 23.139 1.00 97.69 118 GLU A O 1
ATOM 905 N N . ARG A 1 119 ? -6.600 -11.814 24.051 1.00 97.62 119 ARG A N 1
ATOM 906 C CA . ARG A 1 119 ? -7.476 -12.412 23.046 1.00 97.62 119 ARG A CA 1
ATOM 907 C C . ARG A 1 119 ? -7.262 -11.785 21.675 1.00 97.62 119 ARG A C 1
ATOM 90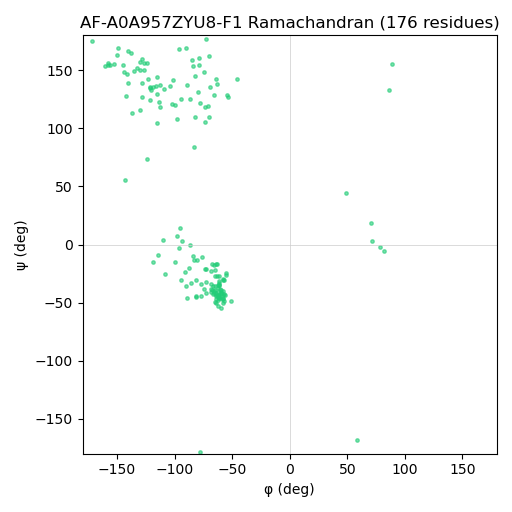9 O O . ARG A 1 119 ? -7.232 -12.517 20.691 1.00 97.62 119 ARG A O 1
ATOM 916 N N . TYR A 1 120 ? -7.125 -10.461 21.610 1.00 95.88 120 TYR A N 1
ATOM 917 C CA . TYR A 1 120 ? -6.859 -9.763 20.357 1.00 95.88 120 TYR A CA 1
ATOM 918 C C . TYR A 1 120 ? -5.548 -10.273 19.745 1.00 95.88 120 TYR A C 1
ATOM 920 O O . TYR A 1 120 ? -5.565 -10.809 18.639 1.00 95.88 120 TYR A O 1
ATOM 928 N N . ALA A 1 121 ? -4.449 -10.231 20.506 1.00 95.44 121 ALA A N 1
ATOM 929 C CA . ALA A 1 121 ? -3.140 -10.698 20.051 1.00 95.44 121 ALA A CA 1
ATOM 930 C C . ALA A 1 121 ? -3.120 -12.193 19.688 1.00 95.44 121 ALA A C 1
ATOM 932 O O . ALA A 1 121 ? -2.448 -12.577 18.736 1.00 95.44 121 ALA A O 1
ATOM 933 N N . ALA A 1 122 ? -3.873 -13.044 20.390 1.00 96.56 122 ALA A N 1
ATOM 934 C CA . ALA A 1 122 ? -3.974 -14.464 20.052 1.00 96.56 122 ALA A CA 1
ATOM 935 C C . ALA A 1 122 ? -4.648 -14.721 18.690 1.00 96.56 122 ALA A C 1
ATOM 937 O O . ALA A 1 122 ? -4.381 -15.747 18.067 1.00 96.56 122 ALA A O 1
ATOM 938 N N . ILE A 1 123 ? -5.521 -13.816 18.234 1.00 93.25 123 ILE A N 1
ATOM 939 C CA . ILE A 1 123 ? -6.232 -13.930 16.953 1.00 93.25 123 ILE A CA 1
ATOM 940 C C . ILE A 1 123 ? -5.426 -13.295 15.818 1.00 93.25 123 ILE A C 1
ATOM 942 O O . ILE A 1 123 ? -5.322 -13.880 14.742 1.00 93.25 123 ILE A O 1
ATOM 946 N N . THR A 1 124 ? -4.886 -12.097 16.041 1.00 92.00 124 THR A N 1
ATOM 947 C CA . THR A 1 124 ? -4.275 -11.265 14.989 1.00 92.00 124 THR A CA 1
ATOM 948 C C . THR A 1 124 ? -2.749 -11.345 14.962 1.00 92.00 124 THR A C 1
ATOM 950 O O . THR A 1 124 ? -2.132 -10.908 14.001 1.00 92.00 124 THR A O 1
ATOM 953 N N . GLY A 1 125 ? -2.116 -11.864 16.017 1.00 93.06 125 GLY A N 1
ATOM 954 C CA . GLY A 1 125 ? -0.660 -11.871 16.180 1.00 93.06 125 GLY A CA 1
ATOM 955 C C . GLY A 1 125 ? -0.057 -10.535 16.632 1.00 93.06 125 GLY A C 1
ATOM 956 O O . GLY A 1 125 ? 1.150 -10.467 16.857 1.00 93.06 125 GLY A O 1
ATOM 957 N N . THR A 1 126 ? -0.862 -9.480 16.799 1.00 93.38 126 THR A N 1
ATOM 958 C CA . THR A 1 126 ? -0.405 -8.138 17.202 1.00 93.38 126 THR A CA 1
ATOM 959 C C . THR A 1 126 ? -1.475 -7.390 18.000 1.00 93.38 126 THR A C 1
ATOM 961 O O . THR A 1 126 ? -2.646 -7.746 17.963 1.00 93.38 126 THR A O 1
ATOM 964 N N . LEU A 1 127 ? -1.106 -6.332 18.721 1.00 95.38 127 LEU A N 1
ATOM 965 C CA . LEU A 1 127 ? -2.074 -5.412 19.330 1.00 95.38 127 LEU A CA 1
ATOM 966 C C . LEU A 1 127 ? -2.627 -4.432 18.274 1.00 95.38 127 LEU A C 1
ATOM 968 O O . LEU A 1 127 ? -1.951 -4.175 17.275 1.00 95.38 127 LEU A O 1
ATOM 972 N N . PRO A 1 128 ? -3.840 -3.873 18.458 1.00 95.25 128 PRO A N 1
ATOM 973 C CA . PRO A 1 128 ? -4.347 -2.839 17.569 1.00 95.25 128 PRO A CA 1
ATOM 974 C C . PRO A 1 128 ? -3.447 -1.603 17.648 1.00 95.25 128 PRO A C 1
ATOM 976 O O . PRO A 1 128 ? -3.046 -1.174 18.731 1.00 95.25 128 PRO A O 1
ATOM 979 N N . ALA A 1 129 ? -3.167 -1.013 16.493 1.00 95.69 129 ALA A N 1
ATOM 980 C CA . ALA A 1 129 ? -2.404 0.218 16.369 1.00 95.69 129 ALA A CA 1
ATOM 981 C C . ALA A 1 129 ? -3.150 1.206 15.468 1.00 95.69 129 ALA A C 1
ATOM 983 O O . ALA A 1 129 ? -3.909 0.814 14.578 1.00 95.69 129 ALA A O 1
ATOM 984 N N . ALA A 1 130 ? -2.963 2.502 15.720 1.00 97.06 130 ALA A N 1
ATOM 985 C CA . ALA A 1 130 ? -3.560 3.519 14.868 1.00 97.06 130 ALA A CA 1
ATOM 986 C C . ALA A 1 130 ? -2.975 3.428 13.448 1.00 97.06 130 ALA A C 1
ATOM 988 O O . ALA A 1 130 ? -1.802 3.096 13.283 1.00 97.06 130 ALA A O 1
ATOM 989 N N . GLY A 1 131 ? -3.819 3.646 12.437 1.00 95.00 131 GLY A N 1
ATOM 990 C CA . GLY A 1 131 ? -3.446 3.485 11.026 1.00 95.00 131 GLY A CA 1
ATOM 991 C C . GLY A 1 131 ? -3.490 2.038 10.509 1.00 95.00 131 GLY A C 1
ATOM 992 O O . GLY A 1 131 ? -3.328 1.813 9.307 1.00 95.00 131 GLY A O 1
ATOM 993 N N . PHE A 1 132 ? -3.740 1.047 11.377 1.00 95.81 132 PHE A N 1
ATOM 994 C CA . PHE A 1 132 ? -3.973 -0.338 10.956 1.00 95.81 132 PHE A CA 1
ATOM 995 C C . PHE A 1 132 ? -5.427 -0.516 10.526 1.00 95.81 132 PHE A C 1
ATOM 997 O O . PHE A 1 132 ? -6.341 0.059 11.126 1.00 95.81 132 PHE A O 1
ATOM 1004 N N . MET A 1 133 ? -5.651 -1.367 9.521 1.00 95.50 133 MET A N 1
ATOM 1005 C CA . MET A 1 133 ? -6.951 -1.495 8.859 1.00 95.50 133 MET A CA 1
ATOM 1006 C C . MET A 1 133 ? -8.084 -1.818 9.839 1.00 95.50 133 MET A C 1
ATOM 1008 O O . MET A 1 133 ? -9.134 -1.183 9.785 1.00 95.50 133 MET A O 1
ATOM 1012 N N . GLY A 1 134 ? -7.865 -2.738 10.784 1.00 94.19 134 GLY A N 1
ATOM 1013 C CA . GLY A 1 134 ? -8.876 -3.097 11.783 1.00 94.19 134 GLY A CA 1
ATOM 1014 C C . GLY A 1 134 ? -9.341 -1.906 12.630 1.00 94.19 134 GLY A C 1
ATOM 1015 O O . GLY A 1 134 ? -10.541 -1.646 12.728 1.00 94.19 134 GLY A O 1
ATOM 1016 N N . ALA A 1 135 ? -8.404 -1.138 13.194 1.00 96.38 135 ALA A N 1
ATOM 1017 C CA . ALA A 1 135 ? -8.729 0.036 14.005 1.00 96.38 135 ALA A CA 1
ATOM 1018 C C . ALA A 1 135 ? -9.347 1.163 13.160 1.00 96.38 135 ALA A C 1
ATOM 1020 O O . ALA A 1 135 ? -10.305 1.806 13.591 1.00 96.38 135 ALA A O 1
ATOM 1021 N N . THR A 1 136 ? -8.845 1.378 11.941 1.00 97.56 136 THR A N 1
ATOM 1022 C CA . THR A 1 136 ? -9.385 2.378 11.013 1.00 97.56 136 THR A CA 1
ATOM 1023 C C . THR A 1 136 ? -10.821 2.058 10.596 1.00 97.56 136 THR A C 1
ATOM 1025 O O . THR A 1 136 ? -11.653 2.962 10.582 1.00 97.56 136 THR A O 1
ATOM 1028 N N . LEU A 1 137 ? -11.154 0.796 10.308 1.00 97.25 137 LEU A N 1
ATOM 1029 C CA . LEU A 1 137 ? -12.515 0.398 9.931 1.00 97.25 137 LEU A CA 1
ATOM 1030 C C . LEU A 1 137 ? -13.513 0.576 11.078 1.00 97.25 137 LEU A C 1
ATOM 1032 O O . LEU A 1 137 ? -14.619 1.061 10.850 1.00 97.25 137 LEU A O 1
ATOM 1036 N N . VAL A 1 138 ? -13.123 0.256 12.314 1.00 97.12 138 VAL A N 1
ATOM 1037 C CA . VAL A 1 138 ? -13.979 0.511 13.485 1.00 97.12 138 VAL A CA 1
ATOM 1038 C C . VAL A 1 138 ? -14.166 2.012 13.695 1.00 97.12 138 VAL A C 1
ATOM 1040 O O . VAL A 1 138 ? -15.287 2.466 13.920 1.00 97.12 138 VAL A O 1
ATOM 1043 N N . TRP A 1 139 ? -13.105 2.809 13.543 1.00 98.00 139 TRP A N 1
ATOM 1044 C CA . TRP A 1 139 ? -13.216 4.266 13.611 1.00 98.00 139 TRP A CA 1
ATOM 1045 C C . TRP A 1 139 ? -14.194 4.804 12.557 1.00 98.00 139 TRP A C 1
ATOM 1047 O O . TRP A 1 139 ? -15.088 5.584 12.890 1.00 98.00 139 TRP A O 1
ATOM 1057 N N . LEU A 1 140 ? -14.072 4.347 11.306 1.00 98.12 140 LEU A N 1
ATOM 1058 C CA . LEU A 1 140 ? -14.959 4.727 10.206 1.00 98.12 140 LEU A CA 1
ATOM 1059 C C . LEU A 1 140 ? -16.416 4.333 10.479 1.00 98.12 140 LEU A C 1
ATOM 1061 O O . LEU A 1 140 ? -17.305 5.128 10.199 1.00 98.12 140 LEU A O 1
ATOM 1065 N N . ALA A 1 141 ? -16.674 3.172 11.084 1.00 97.44 141 ALA A N 1
ATOM 1066 C CA . ALA A 1 141 ? -18.033 2.739 11.421 1.00 97.44 141 ALA A CA 1
ATOM 1067 C C . ALA A 1 141 ? -18.730 3.689 12.403 1.00 97.44 141 ALA A C 1
ATOM 1069 O O . ALA A 1 141 ? -19.938 3.893 12.314 1.00 97.44 141 ALA A O 1
ATOM 1070 N N . HIS A 1 142 ? -17.970 4.306 13.308 1.00 97.38 142 HIS A N 1
ATOM 1071 C CA . HIS A 1 142 ? -18.508 5.262 14.273 1.00 97.38 142 HIS A CA 1
ATOM 1072 C C . HIS A 1 142 ? -18.595 6.696 13.741 1.00 97.38 142 HIS A C 1
ATOM 1074 O O . HIS A 1 142 ? -19.498 7.430 14.135 1.00 97.38 142 HIS A O 1
ATOM 1080 N N . HIS A 1 143 ? -17.671 7.108 12.869 1.00 97.50 143 HIS A N 1
ATOM 1081 C CA . HIS A 1 143 ? -17.523 8.517 12.478 1.00 97.50 143 HIS A CA 1
ATOM 1082 C C . HIS A 1 143 ? -17.976 8.820 11.046 1.00 97.50 143 HIS A C 1
ATOM 1084 O O . HIS A 1 143 ? -18.315 9.962 10.744 1.00 97.50 143 HIS A O 1
ATOM 1090 N N . GLN A 1 144 ? -17.950 7.829 10.154 1.00 97.38 144 GLN A N 1
ATOM 1091 C CA . GLN A 1 144 ? -18.282 7.958 8.731 1.00 97.38 144 GLN A CA 1
ATOM 1092 C C . GLN A 1 144 ? -19.028 6.709 8.205 1.00 97.38 144 GLN A C 1
ATOM 1094 O O . GLN A 1 144 ? -18.583 6.094 7.231 1.00 97.38 144 GLN A O 1
ATOM 1099 N N . PRO A 1 145 ? -20.161 6.315 8.820 1.00 97.81 145 PRO A N 1
ATOM 1100 C CA . PRO A 1 145 ? -20.887 5.099 8.440 1.00 97.81 145 PRO A CA 1
ATOM 1101 C C . PRO A 1 145 ? -21.324 5.107 6.967 1.00 97.81 145 PRO A C 1
ATOM 1103 O O . PRO A 1 145 ? -21.114 4.118 6.273 1.00 97.81 145 PRO A O 1
ATOM 1106 N N . ASP A 1 146 ? -21.786 6.249 6.445 1.00 98.00 146 ASP A N 1
ATOM 1107 C CA . ASP A 1 146 ? -22.200 6.390 5.040 1.00 98.00 146 ASP A CA 1
ATOM 1108 C C . ASP A 1 146 ? -21.078 6.050 4.040 1.00 98.00 146 ASP A C 1
ATOM 1110 O O . ASP A 1 146 ? -21.333 5.593 2.922 1.00 98.00 146 ASP A O 1
ATOM 1114 N N . LEU A 1 147 ? -19.814 6.289 4.415 1.00 97.38 147 LEU A N 1
ATOM 1115 C CA . LEU A 1 147 ? -18.664 5.957 3.576 1.00 97.38 147 LEU A CA 1
ATOM 1116 C C . LEU A 1 147 ? -18.430 4.440 3.544 1.00 97.38 147 LEU A C 1
ATOM 1118 O O . LEU A 1 147 ? -18.172 3.879 2.475 1.00 97.38 147 LEU A O 1
ATOM 1122 N N . LEU A 1 148 ? -18.559 3.770 4.691 1.00 96.81 148 LEU A N 1
ATOM 1123 C CA . LEU A 1 148 ? -18.465 2.312 4.767 1.00 96.81 148 LEU A CA 1
ATOM 1124 C C . LEU A 1 148 ? -19.645 1.618 4.091 1.00 96.81 148 LEU A C 1
ATOM 1126 O O . LEU A 1 148 ? -19.423 0.638 3.388 1.00 96.81 148 LEU A O 1
ATOM 1130 N N . ASP A 1 149 ? -20.858 2.151 4.205 1.00 97.38 149 ASP A N 1
ATOM 1131 C CA . ASP A 1 149 ? -22.044 1.586 3.549 1.00 97.38 149 ASP A CA 1
ATOM 1132 C C . ASP A 1 149 ? -21.910 1.568 2.019 1.00 97.38 149 ASP A C 1
ATOM 1134 O O . ASP A 1 149 ? -22.405 0.669 1.338 1.00 97.38 149 ASP A O 1
ATOM 1138 N N . ARG A 1 150 ? -21.191 2.546 1.456 1.00 98.00 150 ARG A N 1
ATOM 1139 C CA . ARG A 1 150 ? -20.870 2.613 0.020 1.00 98.00 150 ARG A CA 1
ATOM 1140 C C . ARG A 1 150 ? -19.697 1.718 -0.382 1.00 98.00 150 ARG A C 1
ATOM 1142 O O . ARG A 1 150 ? -19.472 1.517 -1.578 1.00 98.00 150 ARG A O 1
ATOM 1149 N N . THR A 1 151 ? -18.937 1.210 0.583 1.00 98.44 151 THR A N 1
ATOM 1150 C CA . THR A 1 151 ? -17.725 0.428 0.341 1.00 98.44 151 THR A CA 1
ATOM 1151 C C . THR A 1 151 ? -18.079 -1.001 -0.058 1.00 98.44 151 THR A C 1
ATOM 1153 O O . THR A 1 151 ? -18.707 -1.747 0.686 1.00 98.44 151 THR A O 1
ATOM 1156 N N . HIS A 1 152 ? -17.620 -1.420 -1.234 1.00 98.12 152 HIS A N 1
ATOM 1157 C CA . HIS A 1 152 ? -17.728 -2.801 -1.695 1.00 98.12 152 HIS A CA 1
ATOM 1158 C C . HIS A 1 152 ? -16.514 -3.648 -1.289 1.00 98.12 152 HIS A C 1
ATOM 1160 O O . HIS A 1 152 ? -16.653 -4.843 -1.007 1.00 98.12 152 HIS A O 1
ATOM 1166 N N . LYS A 1 153 ? -15.313 -3.053 -1.284 1.00 97.94 153 LYS A N 1
ATOM 1167 C CA . LYS A 1 153 ? -14.052 -3.718 -0.923 1.00 97.94 153 LYS A CA 1
ATOM 1168 C C . LYS A 1 153 ? -13.147 -2.784 -0.132 1.00 97.94 153 LYS A C 1
ATOM 1170 O O . LYS A 1 153 ? -13.094 -1.592 -0.408 1.00 97.94 153 LYS A O 1
ATOM 1175 N N . VAL A 1 154 ? -12.387 -3.365 0.789 1.00 97.94 154 VAL A N 1
ATOM 1176 C CA . VAL A 1 154 ? -11.292 -2.700 1.499 1.00 97.94 154 VAL A CA 1
ATOM 1177 C C . VAL A 1 154 ? -10.000 -3.396 1.099 1.00 97.94 154 VAL A C 1
ATOM 1179 O O . VAL A 1 154 ? -9.950 -4.627 1.117 1.00 97.94 154 VAL A O 1
ATOM 1182 N N . ILE A 1 155 ? -8.992 -2.632 0.686 1.00 97.62 155 ILE A N 1
ATOM 1183 C CA . ILE A 1 155 ? -7.704 -3.172 0.232 1.00 97.62 155 ILE A CA 1
ATOM 1184 C C . ILE A 1 155 ? -6.526 -2.355 0.775 1.00 97.62 155 ILE A C 1
ATOM 1186 O O . ILE A 1 155 ? -6.702 -1.221 1.229 1.00 97.62 155 ILE A O 1
ATOM 1190 N N . PHE A 1 156 ? -5.324 -2.927 0.692 1.00 97.50 156 PHE A N 1
ATOM 1191 C CA . PHE A 1 156 ? -4.075 -2.264 1.064 1.00 97.50 156 PHE A CA 1
ATOM 1192 C C . PHE A 1 156 ? -3.505 -1.405 -0.081 1.00 97.50 156 PHE A C 1
ATOM 1194 O O . PHE A 1 156 ? -3.806 -1.660 -1.255 1.00 97.50 156 PHE A O 1
ATOM 1201 N N . PRO A 1 157 ? -2.636 -0.417 0.221 1.00 96.62 157 PRO A N 1
ATOM 1202 C CA . PRO A 1 157 ? -2.008 0.447 -0.782 1.00 96.62 157 PRO A CA 1
ATOM 1203 C C . PRO A 1 157 ? -1.333 -0.309 -1.936 1.00 96.62 157 PRO A C 1
ATOM 1205 O O . PRO A 1 157 ? -1.586 -0.015 -3.106 1.00 96.62 157 PRO A O 1
ATOM 1208 N N . LYS A 1 158 ? -0.514 -1.328 -1.632 1.00 96.50 158 LYS A N 1
ATOM 1209 C CA . LYS A 1 158 ? 0.162 -2.155 -2.650 1.00 96.50 158 LYS A CA 1
ATOM 1210 C C . LYS A 1 158 ? -0.841 -2.860 -3.565 1.00 96.50 158 LYS A C 1
ATOM 1212 O O . LYS A 1 158 ? -0.653 -2.920 -4.784 1.00 96.50 158 LYS A O 1
ATOM 1217 N N . ASP A 1 159 ? -1.915 -3.382 -2.984 1.00 97.12 159 ASP A N 1
ATOM 1218 C CA . ASP A 1 159 ? -2.904 -4.180 -3.704 1.00 97.12 159 ASP A CA 1
ATOM 1219 C C . ASP A 1 159 ? -3.698 -3.333 -4.706 1.00 97.12 159 ASP A C 1
ATOM 1221 O O . ASP A 1 159 ? -4.175 -3.857 -5.714 1.00 97.12 159 ASP A O 1
ATOM 1225 N N . TYR A 1 160 ? -3.761 -2.012 -4.505 1.00 97.69 160 TYR A N 1
ATOM 1226 C CA . TYR A 1 160 ? -4.321 -1.090 -5.490 1.00 97.69 160 TYR A CA 1
ATOM 1227 C C . TYR A 1 160 ? -3.505 -1.061 -6.788 1.00 97.69 160 TYR A C 1
ATOM 1229 O O . TYR A 1 160 ? -4.080 -1.138 -7.875 1.00 97.69 160 TYR A O 1
ATOM 1237 N N . LEU A 1 161 ? -2.168 -1.025 -6.714 1.00 97.44 161 LEU A N 1
ATOM 1238 C CA . LEU A 1 161 ? -1.327 -1.098 -7.918 1.00 97.44 161 LEU A CA 1
ATOM 1239 C C . LEU A 1 161 ? -1.525 -2.426 -8.652 1.00 97.44 161 LEU A C 1
ATOM 1241 O O . LEU A 1 161 ? -1.629 -2.454 -9.881 1.00 97.44 161 LEU A O 1
ATOM 1245 N N . ARG A 1 162 ? -1.633 -3.527 -7.899 1.00 95.94 162 ARG A N 1
ATOM 1246 C CA . ARG A 1 162 ? -1.941 -4.847 -8.457 1.00 95.94 162 ARG A CA 1
ATOM 1247 C C . ARG A 1 162 ? -3.303 -4.851 -9.150 1.00 95.94 162 ARG A C 1
ATOM 1249 O O . ARG A 1 162 ? -3.399 -5.352 -10.272 1.00 95.94 162 ARG A O 1
ATOM 1256 N N . LEU A 1 163 ? -4.335 -4.286 -8.525 1.00 97.44 163 LEU A N 1
ATOM 1257 C CA . LEU A 1 163 ? -5.665 -4.141 -9.119 1.00 97.44 163 LEU A CA 1
ATOM 1258 C C . LEU A 1 163 ? -5.591 -3.354 -10.431 1.00 97.44 163 LEU A C 1
ATOM 1260 O O . LEU A 1 163 ? -6.092 -3.825 -11.448 1.00 97.44 163 LEU A O 1
ATOM 1264 N N . ARG A 1 164 ? -4.910 -2.205 -10.445 1.00 97.69 164 ARG A N 1
ATOM 1265 C CA . ARG A 1 164 ? -4.765 -1.368 -11.647 1.00 97.69 164 ARG A CA 1
ATOM 1266 C C . ARG A 1 164 ? -4.023 -2.069 -12.785 1.00 97.69 164 ARG A C 1
ATOM 1268 O O . ARG A 1 164 ? -4.369 -1.859 -13.943 1.00 97.69 164 ARG A O 1
ATOM 1275 N N . LEU A 1 165 ? -3.038 -2.915 -12.474 1.00 95.69 165 LEU A N 1
ATOM 1276 C CA . LEU A 1 165 ? -2.267 -3.654 -13.483 1.00 95.69 165 LEU A CA 1
ATOM 1277 C C . LEU A 1 165 ? -2.961 -4.916 -13.991 1.00 95.69 165 LEU A C 1
ATOM 1279 O O . LEU A 1 165 ? -2.723 -5.318 -15.127 1.00 95.69 165 LEU A O 1
ATOM 1283 N N . THR A 1 166 ? -3.773 -5.565 -13.158 1.00 96.06 166 THR A N 1
ATOM 1284 C CA . THR A 1 166 ? -4.270 -6.921 -13.445 1.00 96.06 166 THR A CA 1
ATOM 1285 C C . THR A 1 166 ? -5.785 -7.024 -13.553 1.00 96.06 166 THR A C 1
ATOM 1287 O O . THR A 1 166 ? -6.275 -8.055 -14.004 1.00 96.06 166 THR A O 1
ATOM 1290 N N . GLY A 1 167 ? -6.532 -6.016 -13.102 1.00 96.56 167 GLY A N 1
ATOM 1291 C CA . GLY A 1 167 ? -7.987 -6.073 -12.947 1.00 96.56 167 GLY A CA 1
ATOM 1292 C C . GLY A 1 167 ? -8.468 -6.958 -11.790 1.00 96.56 167 GLY A C 1
ATOM 1293 O O . GLY A 1 167 ? -9.671 -7.111 -11.610 1.00 96.56 167 GLY A O 1
ATOM 1294 N N . HIS A 1 168 ? -7.560 -7.539 -10.997 1.00 95.69 168 HIS A N 1
ATOM 1295 C CA . HIS A 1 168 ? -7.903 -8.477 -9.931 1.00 95.69 168 HIS A CA 1
ATOM 1296 C C . HIS A 1 168 ? -7.526 -7.931 -8.553 1.00 95.69 168 HIS A C 1
ATOM 1298 O O . HIS A 1 168 ? -6.404 -7.475 -8.332 1.00 95.69 168 HIS A O 1
ATOM 1304 N N . ILE A 1 169 ? -8.433 -8.090 -7.591 1.00 95.44 169 ILE A N 1
ATOM 1305 C CA . ILE A 1 169 ? -8.168 -7.830 -6.173 1.00 95.44 169 ILE A CA 1
ATOM 1306 C C . ILE A 1 169 ? -7.581 -9.095 -5.547 1.00 95.44 169 ILE A C 1
ATOM 1308 O O . ILE A 1 169 ? -8.177 -10.166 -5.638 1.00 95.44 169 ILE A O 1
ATOM 1312 N N . ALA A 1 170 ? -6.413 -8.976 -4.926 1.00 94.81 170 ALA A N 1
ATOM 1313 C CA . ALA A 1 170 ? -5.855 -9.988 -4.038 1.00 94.81 170 ALA A CA 1
ATOM 1314 C C . ALA A 1 170 ? -4.845 -9.324 -3.107 1.00 94.81 170 ALA A C 1
ATOM 1316 O O . ALA A 1 170 ? -4.261 -8.307 -3.478 1.00 94.81 170 ALA A O 1
ATOM 1317 N N . THR A 1 171 ? -4.626 -9.956 -1.962 1.00 95.62 171 THR A N 1
ATOM 1318 C CA . THR A 1 171 ? -3.625 -9.573 -0.971 1.00 95.62 171 THR A CA 1
ATOM 1319 C C . THR A 1 171 ? -2.749 -10.782 -0.656 1.00 95.62 171 THR A C 1
ATOM 1321 O O . THR A 1 171 ? -3.165 -11.925 -0.883 1.00 95.62 171 THR A O 1
ATOM 1324 N N . ASP A 1 172 ? -1.533 -10.548 -0.181 1.00 94.19 172 ASP A N 1
ATOM 1325 C CA . ASP A 1 172 ? -0.654 -11.609 0.302 1.00 94.19 172 ASP A CA 1
ATOM 1326 C C . ASP A 1 172 ? -0.746 -11.750 1.828 1.00 94.19 172 ASP A C 1
ATOM 1328 O O . ASP A 1 172 ? -1.325 -10.919 2.524 1.00 94.19 172 ASP A O 1
ATOM 1332 N N . VAL A 1 173 ? -0.186 -12.839 2.356 1.00 93.62 173 VAL A N 1
ATOM 1333 C CA . VAL A 1 173 ? -0.279 -13.163 3.786 1.00 93.62 173 VAL A CA 1
ATOM 1334 C C . VAL A 1 173 ? 0.424 -12.150 4.691 1.00 93.62 173 VAL A C 1
ATOM 1336 O O . VAL A 1 173 ? 0.089 -12.097 5.868 1.00 93.62 173 VAL A O 1
ATOM 1339 N N . SER A 1 174 ? 1.388 -11.375 4.180 1.00 92.06 174 SER A N 1
ATOM 1340 C CA . SER A 1 174 ? 2.113 -10.398 4.997 1.00 92.06 174 SER A CA 1
ATOM 1341 C C . SER A 1 174 ? 1.282 -9.146 5.254 1.00 92.06 174 SER A C 1
ATOM 1343 O O . SER A 1 174 ? 1.176 -8.735 6.405 1.00 92.06 174 SER A O 1
ATOM 1345 N N . ASP A 1 175 ? 0.614 -8.607 4.231 1.00 91.56 175 ASP A N 1
ATOM 1346 C CA . ASP A 1 175 ? -0.330 -7.497 4.406 1.00 91.56 175 ASP A CA 1
ATOM 1347 C C . ASP A 1 175 ? -1.577 -7.944 5.181 1.00 91.56 175 ASP A C 1
ATOM 1349 O O . ASP A 1 175 ? -2.023 -7.246 6.087 1.00 91.56 175 ASP A O 1
ATOM 1353 N N . ALA A 1 176 ? -2.108 -9.140 4.897 1.00 90.88 176 ALA A N 1
ATOM 1354 C CA . ALA A 1 176 ? -3.288 -9.666 5.590 1.00 90.88 176 ALA A CA 1
ATOM 1355 C C . ALA A 1 176 ? -3.069 -9.962 7.087 1.00 90.88 176 ALA A C 1
ATOM 1357 O O . ALA A 1 176 ? -4.046 -10.132 7.815 1.00 90.88 176 ALA A O 1
ATOM 1358 N N . ALA A 1 177 ? -1.815 -10.069 7.536 1.00 86.12 177 ALA A N 1
ATOM 1359 C CA . ALA A 1 177 ? -1.471 -10.246 8.947 1.00 86.12 177 ALA A CA 1
ATOM 1360 C C . ALA A 1 177 ? -1.416 -8.919 9.732 1.00 86.12 177 ALA A C 1
ATOM 1362 O O . ALA A 1 177 ? -1.269 -8.953 10.955 1.00 86.12 177 ALA A O 1
ATOM 1363 N N . GLY A 1 178 ? -1.474 -7.775 9.040 1.00 68.44 178 GLY A N 1
ATOM 1364 C CA . GLY A 1 178 ? -1.404 -6.435 9.628 1.00 68.44 178 GLY A CA 1
ATOM 1365 C C . GLY A 1 178 ? -2.745 -5.795 9.972 1.00 68.44 178 GLY A C 1
ATOM 1366 O O . GLY A 1 178 ? -3.813 -6.410 9.779 1.00 68.44 178 GLY A O 1
#

Foldseek 3Di:
DAWEWEWEAELFKIKIWIADPVVRDTQDMDMDGDDFDPVDPQFTFADLVRSQVRRVVGVVVRCVSDPVVRHPYYYYHYAAAWKFFAAPVRDTLDTIGAQSHRLLVVLLVVCCVVQNQVRVCVVLVDRDDGRHHVSVVVSCVVPPVVSVVRGPDMADSRQSNVCVVPVDGDDDPVNVSD

Radius of gyration: 18.09 Å; Cα contacts (8 Å, |Δi|>4): 354; chains: 1; bounding box: 46×32×51 Å

Secondary structure (DSSP, 8-state):
--EEEEEEE-SSEEEEEEEETTTTEEEEEEEEE---B-SSTT--EE-HHHHHHHHHHHHHHHHTTS-GGGEEEEEEEE----BEEE-TTS-BSS-EE-TT--TTHHHHHHHHHHH-HHHHHHHHSS---TTSHHHHHHHHHHH-HHHHHT-SEEE-HHHHHHHHHHS-----HHHHT-

pLDDT: mean 96.65, std 3.09, range [68.44, 98.81]

Nearest PDB structures (foldseek):
  2itm-assembly1_B  TM=9.641E-01  e=1.230E-18  Escherichia coli
  2nlx-assembly1_A  TM=9.672E-01  e=6.520E-17  Escherichia coli
  3hz6-assembly1_A  TM=8.965E-01  e=1.179E-13  Chromobacterium violaceum
  7nie-assembly1_B  TM=8.947E-01  e=1.721E-13  Sus scrofa
  3kzb-assembly1_A-2  TM=8.968E-01  e=4.158E-13  Chromobacterium violaceum

Mean predicted aligned error: 2.97 Å